Protein AF-A0A952VR77-F1 (afdb_monomer)

Radius of gyration: 36.37 Å; Cα contacts (8 Å, |Δi|>4): 337; chains: 1; bounding box: 82×81×93 Å

Solvent-accessible surface area (backbone atoms only — not comparable to full-atom values): 21763 Å² total; per-residue (Å²): 56,78,88,60,45,68,46,76,43,59,42,44,93,66,34,78,78,81,41,47,66,81,50,34,24,46,59,39,73,56,51,43,72,73,29,45,46,65,38,87,88,78,67,46,78,43,78,52,86,68,89,49,70,70,59,54,52,53,40,51,50,52,49,53,55,53,50,49,56,38,64,75,34,62,66,60,39,56,50,31,36,51,44,17,30,51,48,34,57,59,74,66,26,73,63,56,47,49,52,53,50,53,49,52,51,50,52,52,50,51,50,53,55,68,70,48,61,94,66,76,76,72,49,71,64,60,59,49,57,51,53,76,73,49,83,52,92,85,48,56,66,45,35,76,73,32,49,92,53,81,37,83,76,45,81,51,92,56,6,31,34,29,36,40,55,50,30,36,38,37,36,63,44,86,71,91,76,54,87,74,51,76,42,89,62,24,62,79,80,35,90,87,39,71,74,69,46,80,26,81,38,79,72,70,46,72,56,59,58,77,48,84,84,62,68,78,64,51,57,56,55,49,49,48,52,52,46,51,51,64,72,33,61,89,40,65,70,60,43,54,53,54,52,51,53,52,53,50,50,65,72,68,61,83,71,84,80,78,73,79,86,69,82,66,74,76,42,81,75,46,78,62,62,94,53,21,32,34,31,34,48,84,78,32,28,38,34,36,45,61,91,70,64,83,90,48,71,70,41,57,76,69,61,74,50,98,52,72,43,77,28,76,40,67,70,55,37,52,48,53,55,61,69,66,55,75,94,77,72,84,84,80,84,85,83,80,82,88,79,79,85,86,83,82,86,89,78,89,85,89,81,84,89,79,88,80,135

pLDDT: mean 72.72, std 18.28, range [27.67, 97.75]

Secondary structure (DSSP, 8-state):
-TTSPPPEEE--TTHHHH--BTTTBEEE-SHHHHHEEE-TTT--EEE-----HHHHHHHHHHHHHHHHHHHH-HHHHHHHHHHHHHHHHHHT-HHHHHHHHHHHHHHHHHHHHHH----S---HHHHHHHHHTS--TTSHHHHHHS-SS-EEEEE-SSEEEEEETTEEEEEES-----GGGGSTTHHHH-TTSPPEEEESSTTTTTTTTT-S---SHHHHHHHHHHHHHHHSTT-HHHHHHHHHHHHHHHHH-----------PPPEEEEEEETTEEEEEETTEEEEEEGGG-S--HHHHHTT-SSSEEEESSHHHHHHHHHHHS-S------------------------------

Foldseek 3Di:
DQVLDADEEEPDPCCVVQDDDLQQHHYQYDQCVPQWDQDPPPSDTDGNPDDDVVSVVSSVVSVVVVVVVLVVPPPSVVNSSVRNNVSCVPPVDPVVVVVVVVVVVVVVVVVVVVVDDPDPPPDPVVVVVVVQVDQPPVQQVLLVVWDCDWAWDDDDQFWTWTTHSQKTKIFGHDDDQDPQLPDPCCVVPPVSRTDIDIDNDPVRCVCCNVDVPPPPPVVVVVVVVVVCCVVCVVPVVVVVVVVVVVVVCVVPPPDDPPDPPPQFDKAFPDPDLVQWTWIDGPQKIKTAGPVPDDDDPVCQVVVVGPDMDMDRDPVVSSVVSVVPPPPDDDDDPPPDDDDDDDDDDDDDDDDDDDDDD

Mean predicted aligned error: 22.56 Å

Sequence (357 aa):
MRAGAIPVVSDTVGTSVYVADEEYGIVLHGVQKKVRQKDQATGVLVNSCCQKPELEHFLVEQMTDRVCKLLDDHGAYWEMYRRATAYARKEFSGQSFAENFWSSVSDLYSQSRETSAPVEIASDDLKRSLSDCTILNHGWGRIFESSSKPMLRIKTEFGMVWELGGAMIQTYGNPRIELNNWSVLAQYYKQSTPLVTYANTLEELEGTYLHPLGGRRQGVRRKLVRWISKTLLPFPVLYRYAAHALAVYRRYGRFGFQRPRVEPEVELVRQGVSGYNILRHRDRYYAILQREGEFSPARAEAGGYSSCYISSSVEEVLRNITASIPVSTSFIFNKDVNFGPGHDSPDSIEVSKRGIR

Structure (mmCIF, N/CA/C/O backbone):
data_AF-A0A952VR77-F1
#
_entry.id   AF-A0A952VR77-F1
#
loop_
_atom_site.group_PDB
_atom_site.id
_atom_site.type_symbol
_atom_site.label_atom_id
_atom_site.label_alt_id
_atom_site.label_comp_id
_atom_site.label_asym_id
_atom_site.label_entity_id
_atom_site.label_seq_id
_atom_site.pdbx_PDB_ins_code
_atom_site.Cartn_x
_atom_site.Cartn_y
_atom_site.Cartn_z
_atom_site.occupancy
_atom_site.B_iso_or_equiv
_atom_site.auth_seq_id
_atom_site.auth_comp_id
_atom_site.auth_asym_id
_atom_site.auth_atom_id
_atom_site.pdbx_PDB_model_num
ATOM 1 N N . MET A 1 1 ? -13.512 -3.705 12.987 1.00 77.62 1 MET A N 1
ATOM 2 C CA . MET A 1 1 ? -14.709 -2.839 12.911 1.00 77.62 1 MET A CA 1
ATOM 3 C C . MET A 1 1 ? -15.774 -3.367 11.955 1.00 77.62 1 MET A C 1
ATOM 5 O O . MET A 1 1 ? -16.794 -3.823 12.439 1.00 77.62 1 MET A O 1
ATOM 9 N N . ARG A 1 2 ? -15.575 -3.394 10.623 1.00 80.12 2 ARG A N 1
ATOM 10 C CA . ARG A 1 2 ? -16.631 -3.848 9.680 1.00 80.12 2 ARG A CA 1
ATOM 11 C C . ARG A 1 2 ? -17.084 -5.304 9.880 1.00 80.12 2 ARG A C 1
ATOM 13 O O . ARG A 1 2 ? -18.256 -5.602 9.685 1.00 80.12 2 ARG A O 1
ATOM 20 N N . ALA A 1 3 ? -16.171 -6.179 10.302 1.00 83.75 3 ALA A N 1
ATOM 21 C CA . ALA A 1 3 ? -16.460 -7.567 10.675 1.00 83.75 3 ALA A CA 1
ATOM 22 C C . ALA A 1 3 ? -17.111 -7.718 12.070 1.00 83.75 3 ALA A C 1
ATOM 24 O O . ALA A 1 3 ? -17.273 -8.833 12.547 1.00 83.75 3 ALA A O 1
ATOM 25 N N . GLY A 1 4 ? -17.436 -6.614 12.752 1.00 83.12 4 GLY A N 1
ATOM 26 C CA . GLY A 1 4 ? -18.024 -6.610 14.094 1.00 83.12 4 GLY A CA 1
ATOM 27 C C . GLY A 1 4 ? -17.014 -6.596 15.247 1.00 83.12 4 GLY A C 1
ATOM 28 O O . GLY A 1 4 ? -17.399 -6.419 16.391 1.00 83.12 4 GLY A O 1
ATOM 29 N N . ALA A 1 5 ? -15.712 -6.729 15.000 1.00 91.00 5 ALA A N 1
ATOM 30 C CA . ALA A 1 5 ? -14.729 -6.600 16.080 1.00 91.00 5 ALA A CA 1
ATOM 31 C C . ALA A 1 5 ? -14.547 -5.131 16.514 1.00 91.00 5 ALA A C 1
ATOM 33 O O . ALA A 1 5 ? -14.306 -4.268 15.653 1.00 91.00 5 ALA A O 1
ATOM 34 N N . ILE A 1 6 ? -14.593 -4.878 17.827 1.00 94.69 6 ILE A N 1
ATOM 35 C CA . ILE A 1 6 ? -14.152 -3.623 18.453 1.00 94.69 6 ILE A CA 1
ATOM 36 C C . ILE A 1 6 ? -12.618 -3.597 18.394 1.00 94.69 6 ILE A C 1
ATOM 38 O O . ILE A 1 6 ? -11.981 -4.525 18.893 1.00 94.69 6 ILE A O 1
ATOM 42 N N . PRO A 1 7 ? -12.001 -2.605 17.737 1.00 95.31 7 PRO A N 1
ATOM 43 C CA . PRO A 1 7 ? -10.556 -2.560 17.622 1.00 95.31 7 PRO A CA 1
ATOM 44 C C . PRO A 1 7 ? -9.923 -2.065 18.921 1.00 95.31 7 PRO A C 1
ATOM 46 O O . PRO A 1 7 ? -10.398 -1.112 19.539 1.00 95.31 7 PRO A O 1
ATOM 49 N N . VAL A 1 8 ? -8.801 -2.685 19.266 1.00 96.12 8 VAL A N 1
ATOM 50 C CA . VAL A 1 8 ? -7.861 -2.198 20.273 1.00 96.12 8 VAL A CA 1
ATOM 51 C C . VAL A 1 8 ? -6.574 -1.862 19.533 1.00 96.12 8 VAL A C 1
ATOM 53 O O . VAL A 1 8 ? -5.994 -2.726 18.876 1.00 96.12 8 VAL A O 1
ATOM 56 N N . VAL A 1 9 ? -6.172 -0.596 19.558 1.00 95.56 9 VAL A N 1
ATOM 57 C CA . VAL A 1 9 ? -5.072 -0.068 18.739 1.00 95.56 9 VAL A CA 1
ATOM 58 C C . VAL A 1 9 ? -4.177 0.832 19.569 1.00 95.56 9 VAL A C 1
ATOM 60 O O . VAL A 1 9 ? -4.631 1.436 20.528 1.00 95.56 9 VAL A O 1
ATOM 63 N N . SER A 1 10 ? -2.905 0.961 19.211 1.00 94.00 10 SER A N 1
ATOM 64 C CA . SER A 1 10 ? -2.011 1.925 19.861 1.00 94.00 10 SER A CA 1
ATOM 65 C C . SER A 1 10 ? -2.161 3.331 19.274 1.00 94.00 10 SER A C 1
ATOM 67 O O . SER A 1 10 ? -2.514 3.485 18.101 1.00 94.00 10 SER A O 1
ATOM 69 N N . ASP A 1 11 ? -1.825 4.356 20.058 1.00 93.19 11 ASP A N 1
ATOM 70 C CA . ASP A 1 11 ? -1.830 5.788 19.704 1.00 93.19 11 ASP A CA 1
ATOM 71 C C . ASP A 1 11 ? -0.750 6.192 18.673 1.00 93.19 11 ASP A C 1
ATOM 73 O O . ASP A 1 11 ? -0.051 7.191 18.793 1.00 93.19 11 ASP A O 1
ATOM 77 N N . THR A 1 12 ? -0.579 5.416 17.607 1.00 88.75 12 THR A N 1
ATOM 78 C CA . THR A 1 12 ? 0.338 5.754 16.515 1.00 88.75 12 THR A CA 1
ATOM 79 C C . THR A 1 12 ? -0.188 6.896 15.637 1.00 88.75 12 THR A C 1
ATOM 81 O O . THR A 1 12 ? -1.340 7.320 15.724 1.00 88.75 12 THR A O 1
ATOM 84 N N . VAL A 1 13 ? 0.658 7.418 14.744 1.00 82.00 13 VAL A N 1
ATOM 85 C CA . VAL A 1 13 ? 0.211 8.460 13.810 1.00 82.00 13 VAL A CA 1
ATOM 86 C C . VAL A 1 13 ? -0.819 7.920 12.836 1.00 82.00 13 VAL A C 1
ATOM 88 O O . VAL A 1 13 ? -0.624 6.878 12.219 1.00 82.00 13 VAL A O 1
ATOM 91 N N . GLY A 1 14 ? -1.904 8.678 12.702 1.00 84.69 14 GLY A N 1
ATOM 92 C CA . GLY A 1 14 ? -3.053 8.304 11.896 1.00 84.69 14 GLY A CA 1
ATOM 93 C C . GLY A 1 14 ? -4.095 7.495 12.663 1.00 84.69 14 GLY A C 1
ATOM 94 O O . GLY A 1 14 ? -5.194 7.366 12.146 1.00 84.69 14 GLY A O 1
ATOM 95 N N . THR A 1 15 ? -3.823 7.008 13.886 1.00 89.38 15 THR A N 1
ATOM 96 C CA . THR A 1 15 ? -4.824 6.259 14.673 1.00 89.38 15 THR A CA 1
ATOM 97 C C . THR A 1 15 ? -6.110 7.062 14.870 1.00 89.38 15 THR A C 1
ATOM 99 O O . THR A 1 15 ? -7.196 6.532 14.656 1.00 89.38 15 THR A O 1
ATOM 102 N N . SER A 1 16 ? -5.994 8.363 15.146 1.00 88.81 16 SER A N 1
ATOM 103 C CA . SER A 1 16 ? -7.138 9.273 15.292 1.00 88.81 16 SER A CA 1
ATOM 104 C C . SER A 1 16 ? -7.997 9.429 14.031 1.00 88.81 16 SER A C 1
ATOM 106 O O . SER A 1 16 ? -9.110 9.934 14.119 1.00 88.81 16 SER A O 1
ATOM 108 N N . VAL A 1 17 ? -7.499 9.015 12.861 1.00 87.31 17 VAL A N 1
ATOM 109 C CA . VAL A 1 17 ? -8.242 9.071 11.593 1.00 87.31 17 VAL A CA 1
ATOM 110 C C . VAL A 1 17 ? -9.240 7.918 11.484 1.00 87.31 17 VAL A C 1
ATOM 112 O O . VAL A 1 17 ? -10.216 8.038 10.753 1.00 87.31 17 VAL A O 1
ATOM 115 N N . TYR A 1 18 ? -9.008 6.799 12.181 1.00 88.50 18 TYR A N 1
ATOM 116 C CA . TYR A 1 18 ? -9.827 5.593 12.022 1.00 88.50 18 TYR A CA 1
ATOM 117 C C . TYR A 1 18 ? -10.341 4.961 13.318 1.00 88.50 18 TYR A C 1
ATOM 119 O O . TYR A 1 18 ? -11.235 4.117 13.249 1.00 88.50 18 TYR A O 1
ATOM 127 N N . VAL A 1 19 ? -9.847 5.369 14.490 1.00 94.31 19 VAL A N 1
ATOM 128 C CA . VAL A 1 19 ? -10.427 5.011 15.792 1.00 94.31 19 VAL A CA 1
ATOM 129 C C . VAL A 1 19 ? -10.433 6.235 16.704 1.00 94.31 19 VAL A C 1
ATOM 131 O O . VAL A 1 19 ? -9.388 6.837 16.947 1.00 94.31 19 VAL A O 1
ATOM 134 N N . ALA A 1 20 ? -11.605 6.557 17.252 1.00 94.81 20 ALA A N 1
ATOM 135 C CA . ALA A 1 20 ? -11.741 7.459 18.391 1.00 94.81 20 ALA A CA 1
ATOM 136 C C . ALA A 1 20 ? -11.886 6.634 19.676 1.00 94.81 20 ALA A C 1
ATOM 138 O O . ALA A 1 20 ? -12.657 5.666 19.719 1.00 94.81 20 ALA A O 1
ATOM 139 N N . ASP A 1 21 ? -11.099 7.001 20.687 1.00 95.94 21 ASP A N 1
ATOM 140 C CA . ASP A 1 21 ? -11.016 6.288 21.961 1.00 95.94 21 ASP A CA 1
ATOM 141 C C . ASP A 1 21 ? -12.357 6.333 22.705 1.00 95.94 21 ASP A C 1
ATOM 143 O O . ASP A 1 21 ? -13.000 7.376 22.760 1.00 95.94 21 ASP A O 1
ATOM 147 N N . GLU A 1 22 ? -12.799 5.189 23.231 1.00 93.69 22 GLU A N 1
ATOM 148 C CA . GLU A 1 22 ? -14.084 4.969 23.933 1.00 93.69 22 GLU A CA 1
ATOM 149 C C . GLU A 1 22 ? -15.358 5.204 23.105 1.00 93.69 22 GLU A C 1
ATOM 151 O O . GLU A 1 22 ? -16.475 4.906 23.545 1.00 93.69 22 GLU A O 1
ATOM 156 N N . GLU A 1 23 ? -15.214 5.676 21.872 1.00 94.31 23 GLU A N 1
ATOM 157 C CA . GLU A 1 23 ? -16.332 5.924 20.973 1.00 94.31 23 GLU A CA 1
ATOM 158 C C . GLU A 1 23 ? -16.539 4.754 20.010 1.00 94.31 23 GLU A C 1
ATOM 160 O O . GLU A 1 23 ? -17.605 4.132 19.973 1.00 94.31 23 GLU A O 1
ATOM 165 N N . TYR A 1 24 ? -15.484 4.418 19.266 1.00 93.50 24 TYR A N 1
ATOM 166 C CA . TYR A 1 24 ? -15.505 3.382 18.231 1.00 93.50 24 TYR A CA 1
ATOM 167 C C . TYR A 1 24 ? -14.455 2.287 18.467 1.00 93.50 24 TYR A C 1
ATOM 169 O O . TYR A 1 24 ? -14.360 1.345 17.680 1.00 93.50 24 TYR A O 1
ATOM 177 N N . GLY A 1 25 ? -13.664 2.389 19.534 1.00 96.06 25 GLY A N 1
ATOM 178 C CA . GLY A 1 25 ? -12.653 1.407 19.906 1.00 96.06 25 GLY A CA 1
ATOM 179 C C . GLY A 1 25 ? -11.866 1.828 21.140 1.00 96.06 25 GLY A C 1
ATOM 180 O O . GLY A 1 25 ? -12.209 2.801 21.805 1.00 96.06 25 GLY A O 1
ATOM 181 N N . ILE A 1 26 ? -10.802 1.087 21.430 1.00 97.12 26 ILE A N 1
ATOM 182 C CA . ILE A 1 26 ? -9.893 1.354 22.547 1.00 97.12 26 ILE A CA 1
ATOM 183 C C . ILE A 1 26 ? -8.546 1.787 21.971 1.00 97.12 26 ILE A C 1
ATOM 185 O O . ILE A 1 26 ? -7.943 1.056 21.179 1.00 97.12 26 ILE A O 1
ATOM 189 N N . VAL A 1 27 ? -8.063 2.959 22.379 1.00 97.19 27 VAL A N 1
ATOM 190 C CA . VAL A 1 27 ? -6.739 3.472 22.014 1.00 97.19 27 VAL A CA 1
ATOM 191 C C . VAL A 1 27 ? -5.787 3.334 23.202 1.00 97.19 27 VAL A C 1
ATOM 193 O O . VAL A 1 27 ? -5.999 3.914 24.260 1.00 97.19 27 VAL A O 1
ATOM 196 N N . LEU A 1 28 ? -4.724 2.552 23.036 1.00 96.12 28 LEU A N 1
ATOM 197 C CA . LEU A 1 28 ? -3.668 2.373 24.028 1.00 96.12 28 LEU A CA 1
ATOM 198 C C . LEU A 1 28 ? -2.668 3.523 23.911 1.00 96.12 28 LEU A C 1
ATOM 200 O O . LEU A 1 28 ? -2.008 3.677 22.879 1.00 96.12 28 LEU A O 1
ATOM 204 N N . HIS A 1 29 ? -2.553 4.316 24.972 1.00 94.00 29 HIS A N 1
ATOM 205 C CA . HIS A 1 29 ? -1.758 5.542 24.974 1.00 94.00 29 HIS A CA 1
ATOM 206 C C . HIS A 1 29 ? -0.298 5.274 25.342 1.00 94.00 29 HIS A C 1
ATOM 208 O O . HIS A 1 29 ? 0.012 4.388 26.140 1.00 94.00 29 HIS A O 1
ATOM 214 N N . GLY A 1 30 ? 0.612 6.089 24.808 1.00 89.44 30 GLY A N 1
ATOM 215 C CA . GLY A 1 30 ? 2.023 6.138 25.194 1.00 89.44 30 GLY A CA 1
ATOM 216 C C . GLY A 1 30 ? 3.015 5.698 24.118 1.00 89.44 30 GLY A C 1
ATOM 217 O O . GLY A 1 30 ? 4.198 6.036 24.234 1.00 89.44 30 GLY A O 1
ATOM 218 N N . VAL A 1 31 ? 2.576 5.022 23.051 1.00 88.12 31 VAL A N 1
ATOM 219 C CA . VAL A 1 31 ? 3.448 4.623 21.933 1.00 88.12 31 VAL A CA 1
ATOM 220 C C . VAL A 1 31 ? 3.931 5.857 21.188 1.00 88.12 31 VAL A C 1
ATOM 222 O O . VAL A 1 31 ? 5.137 5.987 20.971 1.00 88.12 31 VAL A O 1
ATOM 225 N N . GLN A 1 32 ? 3.047 6.809 20.874 1.00 85.44 32 GLN A N 1
ATOM 226 C CA . GLN A 1 32 ? 3.450 8.043 20.190 1.00 85.44 32 GLN A CA 1
ATOM 227 C C . GLN A 1 32 ? 4.556 8.769 20.950 1.00 85.44 32 GLN A C 1
ATOM 229 O O . GLN A 1 32 ? 5.591 9.109 20.382 1.00 85.44 32 GLN A O 1
ATOM 234 N N . LYS A 1 33 ? 4.341 8.968 22.254 1.00 84.62 33 LYS A N 1
ATOM 235 C CA . LYS A 1 33 ? 5.226 9.744 23.124 1.00 84.62 33 LYS A CA 1
ATOM 236 C C . LYS A 1 33 ? 6.568 9.050 23.360 1.00 84.62 33 LYS A C 1
ATOM 238 O O . LYS A 1 33 ? 7.587 9.726 23.463 1.00 84.62 33 LYS A O 1
ATOM 243 N N . LYS A 1 34 ? 6.584 7.717 23.496 1.00 81.44 34 LYS A N 1
ATOM 244 C CA . LYS A 1 34 ? 7.800 6.969 23.864 1.00 81.44 34 LYS A CA 1
ATOM 245 C C . LYS A 1 34 ? 8.608 6.451 22.670 1.00 81.44 34 LYS A C 1
ATOM 247 O O . LYS A 1 34 ? 9.819 6.265 22.835 1.00 81.44 34 LYS A O 1
ATOM 252 N N . VAL A 1 35 ? 7.975 6.194 21.522 1.00 79.75 35 VAL A N 1
ATOM 253 C CA . VAL A 1 35 ? 8.635 5.660 20.312 1.00 79.75 35 VAL A CA 1
ATOM 254 C C . VAL A 1 35 ? 9.078 6.776 19.376 1.00 79.75 35 VAL A C 1
ATOM 256 O O . VAL A 1 35 ? 10.111 6.637 18.725 1.00 79.75 35 VAL A O 1
ATOM 259 N N . ARG A 1 36 ? 8.349 7.897 19.317 1.00 73.50 36 ARG A N 1
ATOM 260 C CA . ARG A 1 36 ? 8.756 9.027 18.480 1.00 73.50 36 ARG A CA 1
ATOM 261 C C . ARG A 1 36 ? 9.573 10.017 19.275 1.00 73.50 36 ARG A C 1
ATOM 263 O O . ARG A 1 36 ? 9.065 10.694 20.163 1.00 73.50 36 ARG A O 1
ATOM 270 N N . GLN A 1 37 ? 10.835 10.135 18.896 1.00 74.88 37 GLN A N 1
ATOM 271 C CA . GLN A 1 37 ? 11.679 11.231 19.332 1.00 74.88 37 GLN A CA 1
ATOM 272 C C . GLN A 1 37 ? 11.834 12.194 18.166 1.00 74.88 37 GLN A C 1
ATOM 274 O O . GLN A 1 37 ? 12.093 11.796 17.029 1.00 74.88 37 GLN A O 1
ATOM 279 N N . LYS A 1 38 ? 11.615 13.477 18.442 1.00 79.00 38 LYS A N 1
ATOM 280 C CA . LYS A 1 38 ? 11.955 14.524 17.491 1.00 79.00 38 LYS A CA 1
ATOM 281 C C . LYS A 1 38 ? 13.467 14.677 17.544 1.00 79.00 38 LYS A C 1
ATOM 283 O O . LYS A 1 38 ? 14.001 15.007 18.603 1.00 79.00 38 LYS A O 1
ATOM 288 N N . ASP A 1 39 ? 14.136 14.394 16.436 1.00 76.00 39 ASP A N 1
ATOM 289 C CA . ASP A 1 39 ? 15.562 14.664 16.328 1.00 76.00 39 ASP A CA 1
ATOM 290 C C . ASP A 1 39 ? 15.783 16.170 16.519 1.00 76.00 39 ASP A C 1
ATOM 292 O O . ASP A 1 39 ? 15.153 16.993 15.850 1.00 76.00 39 ASP A O 1
ATOM 296 N N . GLN A 1 40 ? 16.634 16.531 17.479 1.00 78.94 40 GLN A N 1
ATOM 297 C CA . GLN A 1 40 ? 16.872 17.924 17.846 1.00 78.94 40 GLN A CA 1
ATOM 298 C C . GLN A 1 40 ? 17.593 18.694 16.736 1.00 78.94 40 GLN A C 1
ATOM 300 O O . GLN A 1 40 ? 17.411 19.904 16.635 1.00 78.94 40 GLN A O 1
ATOM 305 N N . ALA A 1 41 ? 18.371 18.006 15.893 1.00 77.12 41 ALA A N 1
ATOM 306 C CA . ALA A 1 41 ? 19.122 18.641 14.815 1.00 77.12 41 ALA A CA 1
ATOM 307 C C . ALA A 1 41 ? 18.260 18.896 13.570 1.00 77.12 41 ALA A C 1
ATOM 309 O O . ALA A 1 41 ? 18.303 19.982 12.996 1.00 77.12 41 ALA A O 1
ATOM 310 N N . THR A 1 42 ? 17.468 17.908 13.145 1.00 79.25 42 THR A N 1
ATOM 311 C CA . THR A 1 42 ? 16.698 17.985 11.888 1.00 79.25 42 THR A CA 1
ATOM 312 C C . THR A 1 42 ? 15.226 18.342 12.086 1.00 79.25 42 THR A C 1
ATOM 314 O O . THR A 1 42 ? 14.533 18.688 11.131 1.00 79.25 42 THR A O 1
ATOM 317 N N . GLY A 1 43 ? 14.710 18.230 13.313 1.00 78.94 43 GLY A N 1
ATOM 318 C CA . GLY A 1 43 ? 13.285 18.364 13.607 1.00 78.94 43 GLY A CA 1
ATOM 319 C C . GLY A 1 43 ? 12.425 17.215 13.065 1.00 78.94 43 GLY A C 1
ATOM 320 O O . GLY A 1 43 ? 11.203 17.253 13.234 1.00 78.94 43 GLY A O 1
ATOM 321 N N . VAL A 1 44 ? 13.037 16.203 12.440 1.00 78.31 44 VAL A N 1
ATOM 322 C CA . VAL A 1 44 ? 12.356 15.039 11.870 1.00 78.31 44 VAL A CA 1
ATOM 323 C C . VAL A 1 44 ? 11.949 14.084 12.991 1.00 78.31 44 VAL A C 1
ATOM 325 O O . VAL A 1 44 ? 12.680 13.866 13.957 1.00 78.31 44 VAL A O 1
ATOM 328 N N . LEU A 1 45 ? 10.751 13.511 12.878 1.00 74.38 45 LEU A N 1
ATOM 329 C CA . LEU A 1 45 ? 10.283 12.472 13.792 1.00 74.38 45 LEU A CA 1
ATOM 330 C C . LEU A 1 45 ? 10.974 11.154 13.444 1.00 74.38 45 LEU A C 1
ATOM 332 O O . LEU A 1 45 ? 10.702 10.567 12.398 1.00 74.38 45 LEU A O 1
ATOM 336 N N . VAL A 1 46 ? 11.836 10.679 14.337 1.00 75.12 46 VAL A N 1
ATOM 337 C CA . VAL A 1 46 ? 12.511 9.390 14.200 1.00 75.12 46 VAL A CA 1
ATOM 338 C C . VAL A 1 46 ? 11.783 8.368 15.070 1.00 75.12 46 VAL A C 1
ATOM 340 O O . VAL A 1 46 ? 11.523 8.605 16.252 1.00 75.12 46 VAL A O 1
ATOM 343 N N . ASN A 1 47 ? 11.429 7.227 14.476 1.00 74.94 47 ASN A N 1
ATOM 344 C CA . ASN A 1 47 ? 10.908 6.084 15.221 1.00 74.94 47 ASN A CA 1
ATOM 345 C C . ASN A 1 47 ? 12.081 5.345 15.873 1.00 74.94 47 ASN A C 1
ATOM 347 O O . ASN A 1 47 ? 12.873 4.695 15.191 1.00 74.94 47 ASN A O 1
ATOM 351 N N . SER A 1 48 ? 12.173 5.403 17.196 1.00 69.56 48 SER A N 1
ATOM 352 C CA . SER A 1 48 ? 13.077 4.556 17.966 1.00 69.56 48 SER A CA 1
ATOM 353 C C . SER A 1 48 ? 12.389 3.221 18.238 1.00 69.56 48 SER A C 1
ATOM 355 O O . SER A 1 48 ? 11.669 3.080 19.223 1.00 69.56 48 SER A O 1
ATOM 357 N N . CYS A 1 49 ? 12.616 2.226 17.379 1.00 63.25 49 CYS A N 1
ATOM 358 C CA . CYS A 1 49 ? 12.052 0.876 17.523 1.00 63.25 49 CYS A CA 1
ATOM 359 C C . CYS A 1 49 ? 12.709 0.030 18.635 1.00 63.25 49 CYS A C 1
ATOM 361 O O . CYS A 1 49 ? 12.612 -1.194 18.614 1.00 63.25 49 CYS A O 1
ATOM 363 N N . CYS A 1 50 ? 13.403 0.646 19.595 1.00 69.94 50 CYS A N 1
ATOM 364 C CA . CYS A 1 50 ? 13.985 -0.088 20.713 1.00 69.94 50 CYS A CA 1
ATOM 365 C C . CYS A 1 50 ? 12.863 -0.592 21.628 1.00 69.94 50 CYS A C 1
ATOM 367 O O . CYS A 1 50 ? 12.026 0.203 22.064 1.00 69.94 50 CYS A O 1
ATOM 369 N N . GLN A 1 51 ? 12.871 -1.890 21.943 1.00 72.25 51 GLN A N 1
ATOM 370 C CA . GLN A 1 51 ? 11.977 -2.463 22.947 1.00 72.25 51 GLN A CA 1
ATOM 371 C C . GLN A 1 51 ? 12.192 -1.751 24.284 1.00 72.25 51 GLN A C 1
ATOM 373 O O . GLN A 1 51 ? 13.319 -1.615 24.765 1.00 72.25 51 GLN A O 1
ATOM 378 N N . LYS A 1 52 ? 11.098 -1.258 24.864 1.00 84.88 52 LYS A N 1
ATOM 379 C CA . LYS A 1 52 ? 11.081 -0.611 26.177 1.00 84.88 52 LYS A CA 1
ATOM 380 C C . LYS A 1 52 ? 10.133 -1.421 27.059 1.00 84.88 52 LYS A C 1
ATOM 382 O O . LYS A 1 52 ? 8.926 -1.202 26.957 1.00 84.88 52 LYS A O 1
ATOM 387 N N . PRO A 1 53 ? 10.647 -2.316 27.922 1.00 87.44 53 PRO A N 1
ATOM 388 C CA . PRO A 1 53 ? 9.817 -3.214 28.732 1.00 87.44 53 PRO A CA 1
ATOM 389 C C . PRO A 1 53 ? 8.755 -2.476 29.559 1.00 87.44 53 PRO A C 1
ATOM 391 O O . PRO A 1 53 ? 7.619 -2.918 29.668 1.00 87.44 53 PRO A O 1
ATOM 394 N N . GLU A 1 54 ? 9.089 -1.288 30.068 1.00 88.56 54 GLU A N 1
ATOM 395 C CA . GLU A 1 54 ? 8.151 -0.427 30.800 1.00 88.56 54 GLU A CA 1
ATOM 396 C C . GLU A 1 54 ? 6.967 0.055 29.949 1.00 88.56 54 GLU A C 1
ATOM 398 O O . GLU A 1 54 ? 5.868 0.244 30.461 1.00 88.56 54 GLU A O 1
ATOM 403 N N . LEU A 1 55 ? 7.190 0.325 28.656 1.00 89.12 55 LEU A N 1
ATOM 404 C CA . LEU A 1 55 ? 6.112 0.703 27.743 1.00 89.12 55 LEU A CA 1
ATOM 405 C C . LEU A 1 55 ? 5.216 -0.503 27.472 1.00 89.12 55 LEU A C 1
ATOM 407 O O . LEU A 1 55 ? 4.002 -0.362 27.498 1.00 89.12 55 LEU A O 1
ATOM 411 N N . GLU A 1 56 ? 5.805 -1.672 27.237 1.00 89.94 56 GLU A N 1
ATOM 412 C CA . GLU A 1 56 ? 5.053 -2.900 26.976 1.00 89.94 56 GLU A CA 1
ATOM 413 C C . GLU A 1 56 ? 4.169 -3.275 28.168 1.00 89.94 56 GLU A C 1
ATOM 415 O O . GLU A 1 56 ? 2.973 -3.485 27.984 1.00 89.94 56 GLU A O 1
ATOM 420 N N . HIS A 1 57 ? 4.712 -3.248 29.390 1.00 93.44 57 HIS A N 1
ATOM 421 C CA . HIS A 1 57 ? 3.932 -3.494 30.605 1.00 93.44 57 HIS A CA 1
ATOM 422 C C . HIS A 1 57 ? 2.764 -2.508 30.739 1.00 93.44 57 HIS A C 1
ATOM 424 O O . HIS A 1 57 ? 1.630 -2.915 30.972 1.00 93.44 57 HIS A O 1
ATOM 430 N N . PHE A 1 58 ? 3.021 -1.215 30.522 1.00 94.81 58 PHE A N 1
ATOM 431 C CA . PHE A 1 58 ? 1.996 -0.173 30.589 1.00 94.81 58 PHE A CA 1
ATOM 432 C C . PHE A 1 58 ? 0.891 -0.338 29.529 1.00 94.81 58 PHE A C 1
ATOM 434 O O . PHE A 1 58 ? -0.275 -0.052 29.794 1.00 94.81 58 PHE A O 1
ATOM 441 N N . LEU A 1 59 ? 1.231 -0.795 28.320 1.00 94.62 59 LEU A N 1
ATOM 442 C CA . LEU A 1 59 ? 0.246 -1.055 27.265 1.00 94.62 59 LEU A CA 1
ATOM 443 C C . LEU A 1 59 ? -0.585 -2.308 27.556 1.00 94.62 59 LEU A C 1
ATOM 445 O O . LEU A 1 59 ? -1.789 -2.303 27.308 1.00 94.62 59 LEU A O 1
ATOM 449 N N . VAL A 1 60 ? 0.040 -3.364 28.085 1.00 95.56 60 VAL A N 1
ATOM 450 C CA . VAL A 1 60 ? -0.653 -4.598 28.486 1.00 95.56 60 VAL A CA 1
ATOM 451 C C . VAL A 1 60 ? -1.614 -4.327 29.638 1.00 95.56 60 VAL A C 1
ATOM 453 O O . VAL A 1 60 ? -2.749 -4.795 29.596 1.00 95.56 60 VAL A O 1
ATOM 456 N N . GLU A 1 61 ? -1.196 -3.539 30.628 1.00 96.88 61 GLU A N 1
ATOM 457 C CA . GLU A 1 61 ? -2.041 -3.127 31.750 1.00 96.88 61 GLU A CA 1
ATOM 458 C C . GLU A 1 61 ? -3.261 -2.335 31.262 1.00 96.88 61 GLU A C 1
ATOM 460 O O . GLU A 1 61 ? -4.389 -2.729 31.546 1.00 96.88 61 GLU A O 1
ATOM 465 N N . GLN A 1 62 ? -3.053 -1.306 30.427 1.00 97.31 62 GLN A N 1
ATOM 466 C CA . GLN A 1 62 ? -4.151 -0.556 29.804 1.00 97.31 62 GLN A CA 1
ATOM 467 C C . GLN A 1 62 ? -5.096 -1.454 29.005 1.00 97.31 62 GLN A C 1
ATOM 469 O O . GLN A 1 62 ? -6.311 -1.317 29.099 1.00 97.31 62 GL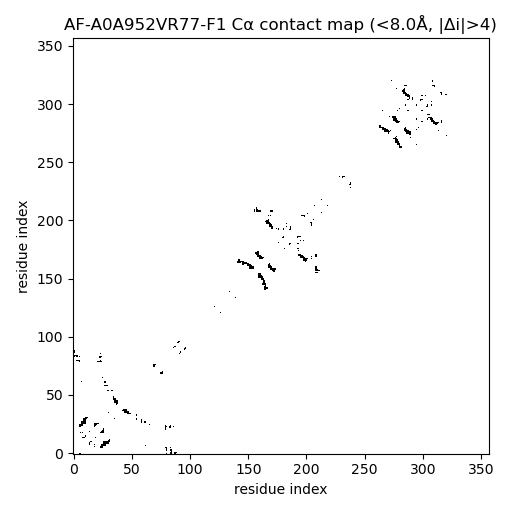N A O 1
ATOM 474 N N . MET A 1 63 ? -4.553 -2.351 28.182 1.00 96.94 63 MET A N 1
ATOM 475 C CA . MET A 1 63 ? -5.369 -3.248 27.372 1.00 96.94 63 MET A CA 1
ATOM 476 C C . MET A 1 63 ? -6.214 -4.158 28.260 1.00 96.94 63 MET A C 1
ATOM 478 O O . MET A 1 63 ? -7.411 -4.287 28.029 1.00 96.94 63 MET A O 1
ATOM 482 N N . THR A 1 64 ? -5.597 -4.771 29.268 1.00 97.12 64 THR A N 1
ATOM 483 C CA . THR A 1 64 ? -6.265 -5.732 30.147 1.00 97.12 64 THR A CA 1
ATOM 484 C C . THR A 1 64 ? -7.352 -5.043 30.963 1.00 97.12 64 THR A C 1
ATOM 486 O O . THR A 1 64 ? -8.495 -5.481 30.918 1.00 97.12 64 THR A O 1
ATOM 489 N N . ASP A 1 65 ? -7.034 -3.930 31.626 1.00 97.75 65 ASP A N 1
ATOM 490 C CA . ASP A 1 65 ? -7.994 -3.167 32.432 1.00 97.75 65 ASP A CA 1
ATOM 491 C C . ASP A 1 65 ? -9.196 -2.705 31.596 1.00 97.75 65 ASP A C 1
ATOM 493 O O . ASP A 1 65 ? -10.350 -2.976 31.932 1.00 97.75 65 ASP A O 1
ATOM 497 N N . ARG A 1 66 ? -8.940 -2.084 30.439 1.00 97.31 66 ARG A N 1
ATOM 498 C CA . ARG A 1 66 ? -10.003 -1.496 29.613 1.00 97.31 66 ARG A CA 1
ATOM 499 C C . ARG A 1 66 ? -10.852 -2.544 28.906 1.00 97.31 66 ARG A C 1
ATOM 501 O O . ARG A 1 66 ? -12.057 -2.347 28.772 1.00 97.31 66 ARG A O 1
ATOM 508 N N . VAL A 1 67 ? -10.254 -3.650 28.461 1.00 96.25 67 VAL A N 1
ATOM 509 C CA . VAL A 1 67 ? -11.012 -4.761 27.870 1.00 96.25 67 VAL A CA 1
ATOM 510 C C . VAL A 1 67 ? -11.852 -5.451 28.937 1.00 96.25 67 VAL A C 1
ATOM 512 O O . VAL A 1 67 ? -13.033 -5.670 28.689 1.00 96.25 67 VAL A O 1
ATOM 515 N N . CYS A 1 68 ? -11.300 -5.737 30.120 1.00 96.81 68 CYS A N 1
ATOM 516 C CA . CYS A 1 68 ? -12.071 -6.319 31.221 1.00 96.81 68 CYS A CA 1
ATOM 517 C C . CYS A 1 68 ? -13.244 -5.413 31.610 1.00 96.81 68 CYS A C 1
ATOM 519 O O . CYS A 1 68 ? -14.385 -5.860 31.575 1.00 96.81 68 CYS A O 1
ATOM 521 N N . LYS A 1 69 ? -12.997 -4.115 31.825 1.00 96.38 69 LYS A N 1
ATOM 522 C CA . LYS A 1 69 ? -14.047 -3.132 32.130 1.00 96.38 69 LYS A CA 1
ATOM 523 C C . LYS A 1 69 ? -15.144 -3.080 31.061 1.00 96.38 69 LYS A C 1
ATOM 525 O O . LYS A 1 69 ? -16.319 -2.950 31.391 1.00 96.38 69 LYS A O 1
ATOM 530 N N . LEU A 1 70 ? -14.773 -3.173 29.782 1.00 95.94 70 LEU A N 1
ATOM 531 C CA . LEU A 1 70 ? -15.735 -3.196 28.680 1.00 95.94 70 LEU A CA 1
ATOM 532 C C . LEU A 1 70 ? -16.543 -4.500 28.641 1.00 95.94 70 LEU A C 1
ATOM 534 O O . LEU A 1 70 ? -17.708 -4.475 28.266 1.00 95.94 70 LEU A O 1
ATOM 538 N N . LEU A 1 71 ? -15.931 -5.634 28.984 1.00 94.56 71 LEU A N 1
ATOM 539 C CA . LEU A 1 71 ? -16.608 -6.931 29.025 1.00 94.56 71 LEU A CA 1
ATOM 540 C C . LEU A 1 71 ? -17.535 -7.065 30.240 1.00 94.56 71 LEU A C 1
ATOM 542 O O . LEU A 1 71 ? -18.577 -7.706 30.121 1.00 94.56 71 LEU A O 1
ATOM 546 N N . ASP A 1 72 ? -17.187 -6.434 31.362 1.00 97.19 72 ASP A N 1
ATOM 547 C CA . ASP A 1 72 ? -18.013 -6.395 32.572 1.00 97.19 72 ASP A CA 1
ATOM 548 C C . ASP A 1 72 ? -19.298 -5.572 32.360 1.00 97.19 72 ASP A C 1
ATOM 550 O O . ASP A 1 72 ? -20.354 -5.902 32.904 1.00 97.19 72 ASP A O 1
ATOM 554 N N . ASP A 1 73 ? -19.241 -4.530 31.521 1.00 96.31 73 ASP A N 1
ATOM 555 C CA . ASP A 1 73 ? -20.406 -3.749 31.102 1.00 96.31 73 ASP A CA 1
ATOM 556 C C . ASP A 1 73 ? -20.913 -4.184 29.717 1.00 96.31 73 ASP A C 1
ATOM 558 O O . ASP A 1 73 ? -20.584 -3.620 28.666 1.00 96.31 73 ASP A O 1
ATOM 562 N N . HIS A 1 74 ? -21.807 -5.174 29.721 1.00 94.62 74 HIS A N 1
ATOM 563 C CA . HIS A 1 74 ? -22.473 -5.654 28.510 1.00 94.62 74 HIS A CA 1
ATOM 564 C C . HIS A 1 74 ? -23.171 -4.545 27.700 1.00 94.62 74 HIS A C 1
ATOM 566 O O . HIS A 1 74 ? -23.241 -4.646 26.470 1.00 94.62 74 HIS A O 1
ATOM 572 N N . GLY A 1 75 ? -23.707 -3.509 28.353 1.00 96.50 75 GLY A N 1
ATOM 573 C CA . GLY A 1 75 ? -24.375 -2.397 27.680 1.00 96.50 75 GLY A CA 1
ATOM 574 C C . GLY A 1 75 ? -23.379 -1.562 26.882 1.00 96.50 75 GLY A C 1
ATOM 575 O O . GLY A 1 75 ? -23.549 -1.387 25.670 1.00 96.50 75 GLY A O 1
ATOM 576 N N . ALA A 1 76 ? -22.301 -1.139 27.545 1.00 94.88 76 ALA A N 1
ATOM 577 C CA . ALA A 1 76 ? -21.220 -0.375 26.932 1.00 94.88 76 ALA A CA 1
ATOM 578 C C . ALA A 1 76 ? -20.556 -1.136 25.775 1.00 94.88 76 ALA A C 1
ATOM 580 O O . ALA A 1 76 ? -20.306 -0.549 24.716 1.00 94.88 76 ALA A O 1
ATOM 581 N N . TYR A 1 77 ? -20.339 -2.450 25.924 1.00 95.69 77 TYR A N 1
ATOM 582 C CA . TYR A 1 77 ? -19.819 -3.295 24.846 1.00 95.69 77 TYR A CA 1
ATOM 583 C C . TYR A 1 77 ? -20.692 -3.215 23.590 1.00 95.69 77 TYR A C 1
ATOM 585 O O . TYR A 1 77 ? -20.207 -2.905 22.498 1.00 95.69 77 TYR A O 1
ATOM 593 N N . TRP A 1 78 ? -21.997 -3.472 23.725 1.00 95.81 78 TRP A N 1
ATOM 594 C CA . TRP A 1 78 ? -22.906 -3.509 22.578 1.00 95.81 78 TRP A CA 1
ATOM 595 C C . TRP A 1 78 ? -23.144 -2.135 21.958 1.00 95.81 78 TRP A C 1
ATOM 597 O O . TRP A 1 78 ? -23.427 -2.040 20.758 1.00 95.81 78 TRP A O 1
ATOM 607 N N . GLU A 1 79 ? -23.055 -1.073 22.749 1.00 96.19 79 GLU A N 1
ATOM 608 C CA . GLU A 1 79 ? -23.119 0.294 22.251 1.00 96.19 79 GLU A CA 1
ATOM 609 C C . GLU A 1 79 ? -21.868 0.649 21.441 1.00 96.19 79 GLU A C 1
ATOM 611 O O . GLU A 1 79 ? -21.984 1.099 20.298 1.00 96.19 79 GLU A O 1
ATOM 616 N N . MET A 1 80 ? -20.673 0.374 21.971 1.00 95.94 80 MET A N 1
ATOM 617 C CA . MET A 1 80 ? -19.413 0.576 21.252 1.00 95.94 80 MET A CA 1
ATOM 618 C C . MET A 1 80 ? -19.354 -0.274 19.977 1.00 95.94 80 MET A C 1
ATOM 620 O O . MET A 1 80 ? -18.995 0.235 18.917 1.00 95.94 80 MET A O 1
ATOM 624 N N . TYR A 1 81 ? -19.792 -1.535 20.032 1.00 95.38 81 TYR A N 1
ATOM 625 C CA . TYR A 1 81 ? -19.919 -2.409 18.863 1.00 95.38 81 TYR A CA 1
ATOM 626 C C . TYR A 1 81 ? -20.782 -1.778 17.760 1.00 95.38 81 TYR A C 1
ATOM 628 O O . TYR A 1 81 ? -20.388 -1.741 16.587 1.00 95.38 81 TYR A O 1
ATOM 636 N N . ARG A 1 82 ? -21.970 -1.272 18.125 1.00 95.12 82 ARG A N 1
ATOM 637 C CA . ARG A 1 82 ? -22.910 -0.655 17.178 1.00 95.12 82 ARG A CA 1
ATOM 638 C C . ARG A 1 82 ? -22.320 0.609 16.566 1.00 95.12 82 ARG A C 1
ATOM 640 O O . ARG A 1 82 ? -22.332 0.739 15.341 1.00 95.12 82 ARG A O 1
ATOM 647 N N . ARG A 1 83 ? -21.754 1.487 17.399 1.00 95.31 83 ARG A N 1
ATOM 648 C CA . ARG A 1 83 ? -21.079 2.717 16.965 1.00 95.31 83 ARG A CA 1
ATOM 649 C C . ARG A 1 83 ? -19.920 2.406 16.015 1.00 95.31 83 ARG A C 1
ATOM 651 O O . ARG A 1 83 ? -19.895 2.927 14.904 1.00 95.31 83 ARG A O 1
ATOM 658 N N . ALA A 1 84 ? -19.024 1.491 16.384 1.00 94.31 84 ALA A N 1
ATOM 659 C CA . ALA A 1 84 ? -17.868 1.101 15.575 1.00 94.31 84 ALA A CA 1
ATOM 660 C C . ALA A 1 84 ? -18.262 0.499 14.217 1.00 94.31 84 ALA A C 1
ATOM 662 O O . ALA A 1 84 ? -17.649 0.790 13.187 1.00 94.31 84 ALA A O 1
ATOM 663 N N . THR A 1 85 ? -19.302 -0.337 14.197 1.00 93.06 85 THR A N 1
ATOM 664 C CA . THR A 1 85 ? -19.797 -0.959 12.962 1.00 93.06 85 THR A CA 1
ATOM 665 C C . THR A 1 85 ? -20.461 0.069 12.048 1.00 93.06 85 THR A C 1
ATOM 667 O O . THR A 1 85 ? -20.224 0.053 10.839 1.00 93.06 85 THR A O 1
ATOM 670 N N . ALA A 1 86 ? -21.272 0.973 12.607 1.00 91.81 86 ALA A N 1
ATOM 671 C CA . ALA A 1 86 ? -21.904 2.056 11.859 1.00 91.81 86 ALA A CA 1
ATOM 672 C C . ALA A 1 86 ? -20.859 3.016 11.272 1.00 91.81 86 ALA A C 1
ATOM 674 O O . ALA A 1 86 ? -20.887 3.287 10.071 1.00 91.81 86 ALA A O 1
ATOM 675 N N . TYR A 1 87 ? -19.891 3.440 12.089 1.00 91.81 87 TYR A N 1
ATOM 676 C CA . TYR A 1 87 ? -18.775 4.289 11.676 1.00 91.81 87 TYR A CA 1
ATOM 677 C C . TYR A 1 87 ? -17.983 3.658 10.527 1.00 91.81 87 TYR A C 1
ATOM 679 O O . TYR A 1 87 ? -17.820 4.270 9.474 1.00 91.81 87 TYR A O 1
ATOM 687 N N . ALA A 1 88 ? -17.593 2.385 10.654 1.00 90.38 88 ALA A N 1
ATOM 688 C CA . ALA A 1 88 ? -16.825 1.719 9.607 1.00 90.38 88 ALA A CA 1
ATOM 689 C C . ALA A 1 88 ? -17.600 1.490 8.303 1.00 90.38 88 ALA A C 1
ATOM 691 O O . ALA A 1 88 ? -16.999 1.457 7.232 1.00 90.38 88 ALA A O 1
ATOM 692 N N . ARG A 1 89 ? -18.926 1.325 8.365 1.00 87.19 89 ARG A N 1
ATOM 693 C CA . ARG A 1 89 ? -19.761 1.248 7.156 1.00 87.19 89 ARG A CA 1
ATOM 694 C C . ARG A 1 89 ? -19.876 2.594 6.454 1.00 87.19 89 ARG A C 1
ATOM 696 O O . ARG A 1 89 ? -19.948 2.609 5.231 1.00 87.19 89 ARG A O 1
ATOM 703 N N . LYS A 1 90 ? -19.908 3.682 7.220 1.00 86.94 90 LYS A N 1
ATOM 704 C CA . LYS A 1 90 ? -20.037 5.038 6.699 1.00 86.94 90 LYS A CA 1
ATOM 705 C C . LYS A 1 90 ? -18.715 5.536 6.111 1.00 86.94 90 LYS A C 1
ATOM 707 O O . LYS A 1 90 ? -18.647 5.792 4.916 1.00 86.94 90 LYS A O 1
ATOM 712 N N . GLU A 1 91 ? -17.668 5.600 6.929 1.00 84.44 91 GLU A N 1
ATOM 713 C CA . GLU A 1 91 ? -16.405 6.265 6.577 1.00 84.44 91 GLU A CA 1
ATOM 714 C C . GLU A 1 91 ? -15.448 5.365 5.777 1.00 84.44 91 GLU A C 1
ATOM 716 O O . GLU A 1 91 ? -14.693 5.845 4.938 1.00 84.44 91 GLU A O 1
ATOM 721 N N . PHE A 1 92 ? -15.495 4.041 5.980 1.00 83.56 92 PHE A N 1
ATOM 722 C CA . PHE A 1 92 ? -14.597 3.082 5.312 1.00 83.56 92 PHE A CA 1
ATOM 723 C C . PHE A 1 92 ? -15.318 2.216 4.277 1.00 83.56 92 PHE A C 1
ATOM 725 O O . PHE A 1 92 ? -15.049 1.016 4.129 1.00 83.56 92 PHE A O 1
ATOM 732 N N . SER A 1 93 ? -16.252 2.818 3.537 1.00 83.38 93 SER A N 1
ATOM 733 C CA . SER A 1 93 ? -16.814 2.184 2.347 1.00 83.38 93 SER A CA 1
ATOM 734 C C . SER A 1 93 ? -15.956 2.499 1.122 1.00 83.38 93 SER A C 1
ATOM 736 O O . SER A 1 93 ? -15.611 3.648 0.857 1.00 83.38 93 SER A O 1
ATOM 738 N N . GLY A 1 94 ? -15.629 1.466 0.337 1.00 79.50 94 GLY A N 1
ATOM 739 C CA . GLY A 1 94 ? -14.912 1.653 -0.930 1.00 79.50 94 GLY A CA 1
ATOM 740 C C . GLY A 1 94 ? -15.676 2.555 -1.904 1.00 79.50 94 GLY A C 1
ATOM 741 O O . GLY A 1 94 ? -15.058 3.259 -2.692 1.00 79.50 94 GLY A O 1
ATOM 742 N N . GLN A 1 95 ? -17.008 2.581 -1.799 1.00 76.94 95 GLN A N 1
ATOM 743 C CA . GLN A 1 95 ? -17.861 3.473 -2.574 1.00 76.94 95 GLN A CA 1
ATOM 744 C C . GLN A 1 95 ? -17.685 4.942 -2.165 1.00 76.94 95 GLN A C 1
ATOM 746 O O . GLN A 1 95 ? -17.365 5.752 -3.025 1.00 76.94 95 GLN A O 1
ATOM 751 N N . SER A 1 96 ? -17.805 5.279 -0.873 1.00 75.19 96 SER A N 1
ATOM 752 C CA . SER A 1 96 ? -17.600 6.662 -0.411 1.00 75.19 96 SER A CA 1
ATOM 753 C C . SER A 1 96 ? -16.172 7.139 -0.675 1.00 75.19 96 SER A C 1
ATOM 755 O O . SER A 1 96 ? -15.970 8.274 -1.101 1.00 75.19 96 SER A O 1
ATOM 757 N N . PHE A 1 97 ? -15.176 6.259 -0.513 1.00 80.25 97 PHE A N 1
ATOM 758 C CA . PHE A 1 97 ? -13.802 6.562 -0.908 1.00 80.25 97 PHE A CA 1
ATOM 759 C C . PHE A 1 97 ? -13.699 6.897 -2.400 1.00 80.25 97 PHE A C 1
ATOM 761 O O . PHE A 1 97 ? -13.103 7.912 -2.749 1.00 80.25 97 PHE A O 1
ATOM 768 N N . ALA A 1 98 ? -14.278 6.070 -3.276 1.00 75.44 98 ALA A N 1
ATOM 769 C CA . ALA A 1 98 ? -14.233 6.297 -4.716 1.00 75.44 98 ALA A CA 1
ATOM 770 C C . ALA A 1 98 ? -14.928 7.609 -5.104 1.00 75.44 98 ALA A C 1
ATOM 772 O O . ALA A 1 98 ? -14.364 8.386 -5.868 1.00 75.44 98 ALA A O 1
ATOM 773 N N . GLU A 1 99 ? -16.110 7.883 -4.553 1.00 82.94 99 GLU A N 1
ATOM 774 C CA . GLU A 1 99 ? -16.855 9.124 -4.796 1.00 82.94 99 GLU A CA 1
ATOM 775 C C . GLU A 1 99 ? -16.048 10.357 -4.359 1.00 82.94 99 GLU A C 1
ATOM 777 O O . GLU A 1 99 ? -15.830 11.263 -5.164 1.00 82.94 99 GLU A O 1
ATOM 782 N N . ASN A 1 100 ? -15.509 10.357 -3.134 1.00 80.38 100 ASN A N 1
ATOM 783 C CA . ASN A 1 100 ? -14.689 11.458 -2.619 1.00 80.38 100 ASN A CA 1
ATOM 784 C C . ASN A 1 100 ? -13.397 11.650 -3.426 1.00 80.38 100 ASN A C 1
ATOM 786 O O . ASN A 1 100 ? -13.010 12.781 -3.733 1.00 80.38 100 ASN A O 1
ATOM 790 N N . PHE A 1 101 ? -12.728 10.552 -3.784 1.00 82.94 101 PHE A N 1
ATOM 791 C CA . PHE A 1 101 ? -11.507 10.578 -4.584 1.00 82.94 101 PHE A CA 1
ATOM 792 C C . PHE A 1 101 ? -11.768 11.173 -5.970 1.00 82.94 101 PHE A C 1
ATOM 794 O O . PHE A 1 101 ? -11.087 12.117 -6.369 1.00 82.94 101 PHE A O 1
ATOM 801 N N . TRP A 1 102 ? -12.774 10.670 -6.691 1.00 77.00 102 TRP A N 1
ATOM 802 C CA . TRP A 1 102 ? -13.082 11.146 -8.038 1.00 77.00 102 TRP A CA 1
ATOM 803 C C . TRP A 1 102 ? -13.635 12.571 -8.048 1.00 77.00 102 TRP A C 1
ATOM 805 O O . TRP A 1 102 ? -13.293 13.325 -8.958 1.00 77.00 102 TRP A O 1
ATOM 815 N N . SER A 1 103 ? -14.398 12.972 -7.025 1.00 82.81 103 SER A N 1
ATOM 816 C CA . SER A 1 103 ? -14.794 14.374 -6.843 1.00 82.81 103 SER A CA 1
ATOM 817 C C . SER A 1 103 ? -13.565 15.266 -6.688 1.00 82.81 103 SER A C 1
ATOM 819 O O . SER A 1 103 ? -13.405 16.216 -7.442 1.00 82.81 103 SER A O 1
ATOM 821 N N . SER A 1 104 ? -12.633 14.899 -5.803 1.00 82.44 104 SER A N 1
ATOM 822 C CA . SER A 1 104 ? -11.407 15.676 -5.573 1.00 82.44 104 SER A CA 1
ATOM 823 C C . SER A 1 104 ? -10.543 15.785 -6.834 1.00 82.44 104 SER A C 1
ATOM 825 O O . SER A 1 104 ? -10.009 16.848 -7.137 1.00 82.44 104 SER A O 1
ATOM 827 N N . VAL A 1 105 ? -10.414 14.697 -7.601 1.00 79.00 105 VAL A N 1
ATOM 828 C CA . VAL A 1 105 ? -9.699 14.702 -8.888 1.00 79.00 105 VAL A CA 1
ATOM 829 C C . VAL A 1 105 ? -10.395 15.615 -9.900 1.00 79.00 105 VAL A C 1
ATOM 831 O O . VAL A 1 105 ? -9.722 16.372 -10.597 1.00 79.00 105 VAL A O 1
ATOM 834 N N . SER A 1 106 ? -11.727 15.570 -9.975 1.00 78.19 106 SER A N 1
ATOM 835 C CA . SER A 1 106 ? -12.520 16.435 -10.853 1.00 78.19 106 SER A CA 1
ATOM 836 C C . SER A 1 106 ? -12.394 17.912 -10.472 1.00 78.19 106 SER A C 1
ATOM 838 O O . SER A 1 106 ? -12.234 18.763 -11.351 1.00 78.19 106 SER A O 1
ATOM 840 N N . ASP A 1 107 ? -12.407 18.221 -9.176 1.00 82.2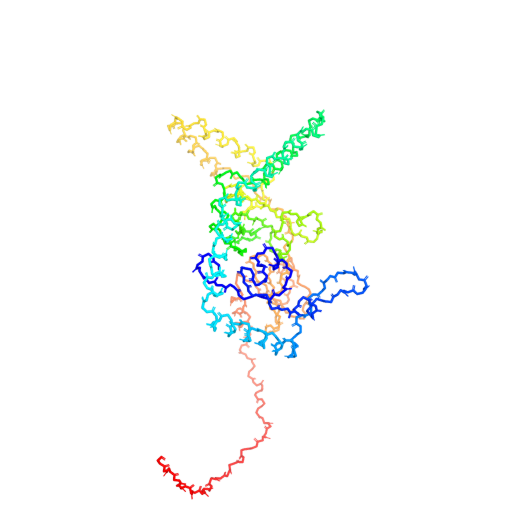5 107 ASP A N 1
ATOM 841 C CA . ASP A 1 107 ? -12.248 19.578 -8.655 1.00 82.25 107 ASP A CA 1
ATOM 842 C C . ASP A 1 107 ? -10.851 20.117 -8.968 1.00 82.25 107 ASP A C 1
ATOM 844 O O . ASP A 1 107 ? -10.718 21.208 -9.521 1.00 82.25 107 ASP A O 1
ATOM 848 N N . LEU A 1 108 ? -9.805 19.322 -8.715 1.00 81.75 108 LEU A N 1
ATOM 849 C CA . LEU A 1 108 ? -8.426 19.671 -9.065 1.00 81.75 108 LEU A CA 1
ATOM 850 C C . LEU A 1 108 ? -8.251 19.869 -10.572 1.00 81.75 108 LEU A C 1
ATOM 852 O O . LEU A 1 108 ? -7.579 20.807 -11.003 1.00 81.75 108 LEU A O 1
ATOM 856 N N . TYR A 1 109 ? -8.869 19.013 -11.387 1.00 74.19 109 TYR A N 1
ATOM 857 C CA . TYR A 1 109 ? -8.845 19.158 -12.838 1.00 74.19 109 TYR A CA 1
ATOM 858 C C . TYR A 1 109 ? -9.520 20.463 -13.278 1.00 74.19 109 TYR A C 1
ATOM 860 O O . TYR A 1 109 ? -8.944 21.212 -14.070 1.00 74.19 109 TYR A O 1
ATOM 868 N N . SER A 1 110 ? -10.692 20.774 -12.726 1.00 73.56 110 SER A N 1
ATOM 869 C CA . SER A 1 110 ? -11.441 21.995 -13.043 1.00 73.56 110 SER A CA 1
ATOM 870 C C . SER A 1 110 ? -10.664 23.245 -12.629 1.00 73.56 110 SER A C 1
ATOM 872 O O . SER A 1 110 ? -10.445 24.126 -13.457 1.00 73.56 110 SER A O 1
ATOM 874 N N . GLN A 1 111 ? -10.111 23.261 -11.413 1.00 80.25 111 GLN A N 1
ATOM 875 C CA . GLN A 1 111 ? -9.244 24.336 -10.926 1.00 80.25 111 GLN A CA 1
ATOM 876 C C . GLN A 1 111 ? -7.991 24.501 -11.793 1.00 80.25 111 GLN A C 1
ATOM 878 O O . GLN A 1 111 ? -7.619 25.623 -12.132 1.00 80.25 111 GLN A O 1
ATOM 883 N N . SER A 1 112 ? -7.347 23.405 -12.209 1.00 76.75 112 SER A N 1
ATOM 884 C CA . SER A 1 112 ? -6.165 23.472 -13.082 1.00 76.75 112 SER A CA 1
ATOM 885 C C . SER A 1 112 ? -6.489 24.064 -14.454 1.00 76.75 112 SER A C 1
ATOM 887 O O . SER A 1 112 ? -5.705 24.845 -14.988 1.00 76.75 112 SER A O 1
ATOM 889 N N . ARG A 1 113 ? -7.671 23.740 -14.991 1.00 72.81 113 ARG A N 1
ATOM 890 C CA . ARG A 1 113 ? -8.157 24.220 -16.283 1.00 72.81 113 ARG A CA 1
ATOM 891 C C . ARG A 1 113 ? -8.583 25.689 -16.231 1.00 72.81 113 ARG A C 1
ATOM 893 O O . ARG A 1 113 ? -8.397 26.398 -17.214 1.00 72.81 113 ARG A O 1
ATOM 900 N N . GLU A 1 114 ? -9.138 26.139 -15.111 1.00 71.50 114 GLU A N 1
ATOM 901 C CA . GLU A 1 114 ? -9.515 27.541 -14.885 1.00 71.50 114 GLU A CA 1
ATOM 902 C C . GLU A 1 114 ? -8.301 28.430 -14.590 1.00 71.50 114 GLU A C 1
ATOM 904 O O . GLU A 1 114 ? -8.238 29.568 -15.050 1.00 71.50 114 GLU A O 1
ATOM 909 N N . THR A 1 115 ? -7.305 27.901 -13.874 1.00 65.06 115 THR A N 1
ATOM 910 C CA . THR A 1 115 ? -6.065 28.628 -13.553 1.00 65.06 115 THR A CA 1
ATOM 911 C C . THR A 1 115 ? -5.117 28.686 -14.752 1.00 65.06 115 THR A C 1
ATOM 913 O O . THR A 1 115 ? -4.332 29.627 -14.886 1.00 65.06 115 THR A O 1
ATOM 916 N N . SER A 1 116 ? -5.208 27.725 -15.678 1.00 49.00 116 SER A N 1
ATOM 917 C CA . SER A 1 116 ? -4.616 27.881 -17.000 1.00 49.00 116 SER A CA 1
ATOM 918 C C . SER A 1 116 ? -5.438 28.883 -17.817 1.00 49.00 116 SER A C 1
ATOM 920 O O . SER A 1 116 ? -6.349 28.510 -18.557 1.00 49.00 116 SER A O 1
ATOM 922 N N . ALA A 1 117 ? -5.052 30.162 -17.764 1.00 49.69 117 ALA A N 1
ATOM 923 C CA . ALA A 1 117 ? -5.203 31.046 -18.922 1.00 49.69 117 ALA A CA 1
ATOM 924 C C . ALA A 1 117 ? -4.718 30.297 -20.187 1.00 49.69 117 ALA A C 1
ATOM 926 O O . ALA A 1 117 ? -3.922 29.363 -20.047 1.00 49.69 117 ALA A O 1
ATOM 927 N N . PRO A 1 118 ? -5.161 30.651 -21.409 1.00 49.06 118 PRO A N 1
ATOM 928 C CA . PRO A 1 118 ? -4.721 29.986 -22.633 1.00 49.06 118 PRO A CA 1
ATOM 929 C C . PRO A 1 118 ? -3.231 30.273 -22.870 1.00 49.06 118 PRO A C 1
ATOM 931 O O . PRO A 1 118 ? -2.852 31.125 -23.665 1.00 49.06 118 PRO A O 1
ATOM 934 N N . VAL A 1 119 ? -2.379 29.579 -22.123 1.00 47.16 119 VAL A N 1
ATOM 935 C CA . VAL A 1 119 ? -0.942 29.542 -22.293 1.00 47.16 119 VAL A CA 1
ATOM 936 C C . VAL A 1 119 ? -0.729 28.699 -23.532 1.00 47.16 119 VAL A C 1
ATOM 938 O O . VAL A 1 119 ? -1.164 27.545 -23.599 1.00 47.16 119 VAL A O 1
ATOM 941 N N . GLU A 1 120 ? -0.135 29.354 -24.525 1.00 52.59 120 GLU A N 1
ATOM 942 C CA . GLU A 1 120 ? 0.397 28.790 -25.755 1.00 52.59 120 GLU A CA 1
ATOM 943 C C . GLU A 1 120 ? 0.735 27.313 -25.594 1.00 52.59 120 GLU A C 1
AT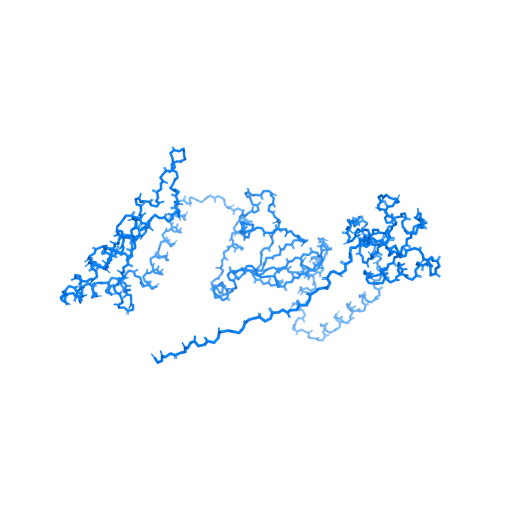OM 945 O O . GLU A 1 120 ? 1.600 26.953 -24.799 1.00 52.59 120 GLU A O 1
ATOM 950 N N . ILE A 1 121 ? -0.015 26.493 -26.338 1.00 50.69 121 ILE A N 1
ATOM 951 C CA . ILE A 1 121 ? 0.314 25.145 -26.807 1.00 50.69 121 ILE A CA 1
ATOM 952 C C . ILE A 1 121 ? 1.534 24.580 -26.069 1.00 50.69 121 ILE A C 1
ATOM 954 O O . ILE A 1 121 ? 2.649 24.582 -26.592 1.00 50.69 121 ILE A O 1
ATOM 958 N N . ALA A 1 122 ? 1.322 24.109 -24.832 1.00 46.44 122 ALA A N 1
ATOM 959 C CA . ALA A 1 122 ? 2.288 23.235 -24.181 1.00 46.44 122 ALA A CA 1
ATOM 960 C C . ALA A 1 122 ? 2.640 22.160 -25.210 1.00 46.44 122 ALA A C 1
ATOM 962 O O . ALA A 1 122 ? 1.722 21.515 -25.731 1.00 46.44 122 ALA A O 1
ATOM 963 N N . SER A 1 123 ? 3.927 22.083 -25.572 1.00 56.34 123 SER A N 1
ATOM 964 C CA . SER A 1 123 ? 4.361 21.367 -26.770 1.00 56.34 123 SER A CA 1
ATOM 965 C C . SER A 1 123 ? 3.751 19.966 -26.782 1.00 56.34 123 SER A C 1
ATOM 967 O O . SER A 1 123 ? 3.680 19.297 -25.745 1.00 56.34 123 SER A O 1
ATOM 969 N N . ASP A 1 124 ? 3.275 19.529 -27.948 1.00 55.84 124 ASP A N 1
ATOM 970 C CA . ASP A 1 124 ? 2.646 18.214 -28.123 1.00 55.84 124 ASP A CA 1
ATOM 971 C C . ASP A 1 124 ? 3.505 17.063 -27.565 1.00 55.84 124 ASP A C 1
ATOM 973 O O . ASP A 1 124 ? 2.971 16.013 -27.206 1.00 55.84 124 ASP A O 1
ATOM 977 N N . ASP A 1 125 ? 4.820 17.265 -27.431 1.00 52.62 125 ASP A N 1
ATOM 978 C CA . ASP A 1 125 ? 5.744 16.318 -26.808 1.00 52.62 125 ASP A CA 1
ATOM 979 C C . ASP A 1 125 ? 5.523 16.149 -25.301 1.00 52.62 125 ASP A C 1
ATOM 981 O O . ASP A 1 125 ? 5.589 15.025 -24.806 1.00 52.62 125 ASP A O 1
ATOM 985 N N . LEU A 1 126 ? 5.222 17.214 -24.550 1.00 47.84 126 LEU A N 1
ATOM 986 C CA . LEU A 1 126 ? 5.014 17.104 -23.102 1.00 47.84 126 LEU A CA 1
ATOM 987 C C . LEU A 1 126 ? 3.678 16.418 -22.783 1.00 47.84 126 LEU A C 1
ATOM 989 O O . LEU A 1 126 ? 3.602 15.580 -21.886 1.00 47.84 126 LEU A O 1
ATOM 993 N N . LYS A 1 127 ? 2.633 16.734 -23.560 1.00 51.41 127 LYS A N 1
ATOM 994 C CA . LYS A 1 127 ? 1.323 16.073 -23.453 1.00 51.41 127 LYS A CA 1
ATOM 995 C C . LYS A 1 127 ? 1.402 14.594 -23.834 1.00 51.41 127 LYS A C 1
ATOM 997 O O . LYS A 1 127 ? 0.810 13.781 -23.131 1.00 51.41 127 LYS A O 1
ATOM 1002 N N . ARG A 1 128 ? 2.162 14.239 -24.880 1.00 53.44 128 ARG A N 1
ATOM 1003 C CA . ARG A 1 128 ? 2.438 12.833 -25.232 1.00 53.44 128 ARG A C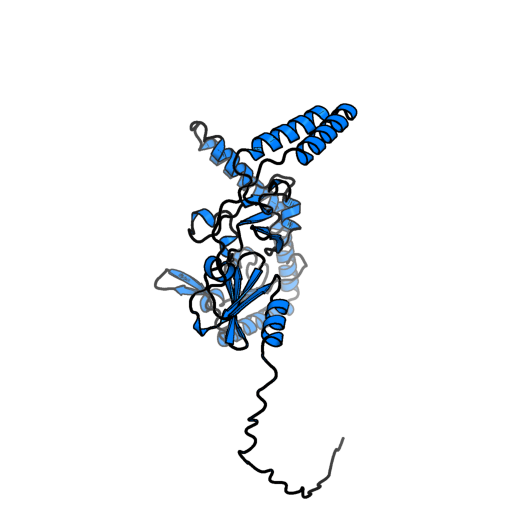A 1
ATOM 1004 C C . ARG A 1 128 ? 3.221 12.108 -24.138 1.00 53.44 128 ARG A C 1
ATOM 1006 O O . ARG A 1 128 ? 2.820 11.030 -23.719 1.00 53.44 128 ARG A O 1
ATOM 1013 N N . SER A 1 129 ? 4.270 12.737 -23.611 1.00 50.47 129 SER A N 1
ATOM 1014 C CA . SER A 1 129 ? 5.110 12.160 -22.555 1.00 50.47 129 SER A CA 1
ATOM 1015 C C . SER A 1 129 ? 4.327 11.875 -21.264 1.00 50.47 129 SER A C 1
ATOM 1017 O O . SER A 1 129 ? 4.506 10.833 -20.636 1.00 50.47 129 SER A O 1
ATOM 1019 N N . LEU A 1 130 ? 3.384 12.749 -20.892 1.00 48.44 130 LEU A N 1
ATOM 1020 C CA . LEU A 1 130 ? 2.506 12.525 -19.738 1.00 48.44 130 LEU A CA 1
ATOM 1021 C C . LEU A 1 130 ? 1.383 11.521 -20.029 1.00 48.44 130 LEU A C 1
ATOM 1023 O O . LEU A 1 130 ? 1.019 10.756 -19.134 1.00 48.44 130 LEU A O 1
ATOM 1027 N N . SER A 1 131 ? 0.861 11.463 -21.261 1.00 55.56 131 SER A N 1
ATOM 1028 C CA . SER A 1 131 ? -0.095 10.413 -21.637 1.00 55.56 131 SER A CA 1
ATOM 1029 C C . SER A 1 131 ? 0.536 9.021 -21.599 1.00 55.56 131 SER A C 1
ATOM 1031 O O . SER A 1 131 ? -0.119 8.077 -21.174 1.00 55.56 131 SER A O 1
ATOM 1033 N N . ASP A 1 132 ? 1.827 8.907 -21.920 1.00 52.94 132 ASP A N 1
ATOM 1034 C CA . ASP A 1 132 ? 2.582 7.654 -21.791 1.00 52.94 132 ASP A CA 1
ATOM 1035 C C . ASP A 1 132 ? 2.793 7.249 -20.316 1.00 52.94 132 ASP A C 1
ATOM 1037 O O . ASP A 1 132 ? 2.996 6.075 -20.009 1.00 52.94 132 ASP A O 1
ATOM 1041 N N . CYS A 1 133 ? 2.700 8.208 -19.386 1.00 47.47 133 CYS A N 1
ATOM 1042 C CA . CYS A 1 133 ? 2.820 7.988 -17.941 1.00 47.47 133 CYS A CA 1
ATOM 1043 C C . CYS A 1 133 ? 1.476 7.766 -17.224 1.00 47.47 133 CYS A C 1
ATOM 1045 O O . CYS A 1 133 ? 1.465 7.575 -16.006 1.00 47.47 133 CYS A O 1
ATOM 1047 N N . THR A 1 134 ? 0.341 7.819 -17.930 1.00 57.06 134 THR A N 1
ATOM 1048 C CA . THR A 1 134 ? -0.993 7.669 -17.326 1.00 57.06 134 THR A CA 1
ATOM 1049 C C . THR A 1 134 ? -1.634 6.344 -17.727 1.00 57.06 134 THR A C 1
ATOM 1051 O O . THR A 1 134 ? -1.653 5.944 -18.889 1.00 57.06 134 THR A O 1
ATOM 1054 N N . ILE A 1 135 ? -2.157 5.626 -16.734 1.00 57.56 135 ILE A N 1
ATOM 1055 C CA . ILE A 1 135 ? -2.783 4.318 -16.938 1.00 57.56 135 ILE A CA 1
ATOM 1056 C C . ILE A 1 135 ? -4.150 4.534 -17.585 1.00 57.56 135 ILE A C 1
ATOM 1058 O O . ILE A 1 135 ? -5.054 5.112 -16.981 1.00 57.56 135 ILE A O 1
ATOM 1062 N N . LEU A 1 136 ? -4.312 4.055 -18.818 1.00 64.81 136 LEU A N 1
ATOM 1063 C CA . LEU A 1 136 ? -5.595 4.086 -19.519 1.00 64.81 136 LEU A CA 1
ATOM 1064 C C . LEU A 1 136 ? -6.625 3.197 -18.801 1.00 64.81 136 LEU A C 1
ATOM 1066 O O . LEU A 1 136 ? -6.267 2.191 -18.194 1.00 64.81 136 LEU A O 1
ATOM 1070 N N . ASN A 1 137 ? -7.916 3.526 -18.919 1.00 52.62 137 ASN A N 1
ATOM 1071 C CA . ASN A 1 137 ? -9.024 2.902 -18.169 1.00 52.62 137 ASN A CA 1
ATOM 1072 C C . ASN A 1 137 ? -9.059 1.355 -18.178 1.00 52.62 137 ASN A C 1
ATOM 1074 O O . ASN A 1 137 ? -9.577 0.756 -17.242 1.00 52.62 137 ASN A O 1
ATOM 1078 N N . HIS A 1 138 ? -8.495 0.694 -19.194 1.00 57.94 138 HIS A N 1
ATOM 1079 C CA . HIS A 1 138 ? -8.428 -0.772 -19.306 1.00 57.94 138 HIS A CA 1
ATOM 1080 C C . HIS A 1 138 ? -7.156 -1.401 -18.694 1.00 57.94 138 HIS A C 1
ATOM 1082 O O . HIS A 1 138 ? -7.061 -2.620 -18.600 1.00 57.94 138 HIS A O 1
ATOM 1088 N N . GLY A 1 139 ? -6.174 -0.597 -18.274 1.00 58.88 139 GLY A N 1
ATOM 1089 C CA . GLY A 1 139 ? -4.894 -1.049 -17.714 1.00 58.88 139 GLY A CA 1
ATOM 1090 C C . GLY A 1 139 ? -4.909 -1.300 -16.203 1.00 58.88 139 GLY A C 1
ATOM 1091 O O . GLY A 1 139 ? -3.984 -1.916 -15.681 1.00 58.88 139 GLY A O 1
ATOM 1092 N N . TRP A 1 140 ? -5.960 -0.869 -15.499 1.00 64.62 140 TRP A N 1
ATOM 1093 C CA . TRP A 1 140 ? -6.044 -0.960 -14.037 1.00 64.62 140 TRP A CA 1
ATOM 1094 C C . TRP A 1 140 ? -6.058 -2.395 -13.508 1.00 64.62 140 TRP A C 1
ATOM 1096 O O . TRP A 1 140 ? -5.337 -2.687 -12.558 1.00 64.62 140 TRP A O 1
ATOM 1106 N N . GLY A 1 141 ? -6.810 -3.306 -14.138 1.00 61.03 141 GLY A N 1
ATOM 1107 C CA . GLY A 1 141 ? -6.867 -4.713 -13.710 1.00 61.03 141 GLY A CA 1
ATOM 1108 C C . GLY A 1 141 ? -5.485 -5.370 -13.682 1.00 61.03 141 GLY A C 1
ATOM 1109 O O . GLY A 1 141 ? -5.129 -6.057 -12.731 1.00 61.03 141 GLY A O 1
ATOM 1110 N N . ARG A 1 142 ? -4.637 -5.029 -14.656 1.00 63.56 142 ARG A N 1
ATOM 1111 C CA . ARG A 1 142 ? -3.268 -5.538 -14.747 1.00 63.56 142 ARG A CA 1
ATOM 1112 C C . ARG A 1 142 ? -2.380 -5.089 -13.591 1.00 63.56 142 ARG A C 1
ATOM 1114 O O . ARG A 1 142 ? -1.525 -5.856 -13.171 1.00 63.56 142 ARG A O 1
ATOM 1121 N N . ILE A 1 143 ? -2.555 -3.879 -13.071 1.00 62.66 143 ILE A N 1
ATOM 1122 C CA . ILE A 1 143 ? -1.758 -3.386 -11.938 1.00 62.66 143 ILE A CA 1
ATOM 1123 C C . ILE A 1 143 ? -2.062 -4.220 -10.695 1.00 62.66 143 ILE A C 1
ATOM 1125 O O . ILE A 1 143 ? -1.139 -4.654 -10.008 1.00 62.66 143 ILE A O 1
ATOM 1129 N N . PHE A 1 144 ? -3.344 -4.502 -10.455 1.00 65.12 144 PHE A N 1
ATOM 1130 C CA . PHE A 1 144 ? -3.791 -5.283 -9.304 1.00 65.12 144 PHE A CA 1
ATOM 1131 C C . PHE A 1 144 ? -3.506 -6.786 -9.434 1.00 65.12 144 PHE A C 1
ATOM 1133 O O . PHE A 1 144 ? -3.299 -7.446 -8.420 1.00 65.12 144 PHE A O 1
ATOM 1140 N N . GLU A 1 145 ? -3.453 -7.321 -10.655 1.00 69.31 145 GLU A N 1
ATOM 1141 C CA . GLU A 1 145 ? -3.115 -8.729 -10.922 1.00 69.31 145 GLU A CA 1
ATOM 1142 C C . GLU A 1 145 ? -1.605 -8.984 -11.061 1.00 69.31 145 GLU A C 1
ATOM 1144 O O . GLU A 1 145 ? -1.150 -10.129 -11.026 1.00 69.31 145 GLU A O 1
ATOM 1149 N N . SER A 1 146 ? -0.807 -7.929 -11.227 1.00 69.12 146 SER A N 1
ATOM 1150 C CA . SER A 1 146 ? 0.637 -8.049 -11.411 1.00 69.12 146 SER A CA 1
ATOM 1151 C C . SER A 1 146 ? 1.394 -8.335 -10.120 1.00 69.12 146 SER A C 1
ATOM 1153 O O . SER A 1 146 ? 0.938 -8.101 -9.000 1.00 69.12 146 SER A O 1
ATOM 1155 N N . SER A 1 147 ? 2.630 -8.800 -10.283 1.00 71.38 147 SER A N 1
ATOM 1156 C CA . SER A 1 147 ? 3.521 -8.998 -9.147 1.00 71.38 147 SER A CA 1
ATOM 1157 C C . SER A 1 147 ? 3.922 -7.667 -8.508 1.00 71.38 147 SER A C 1
ATOM 1159 O O . SER A 1 147 ? 4.440 -6.760 -9.161 1.00 71.38 147 SER A O 1
ATOM 1161 N N . SER A 1 148 ? 3.737 -7.588 -7.189 1.00 74.56 148 SER A N 1
ATOM 1162 C CA . SER A 1 148 ? 4.138 -6.451 -6.349 1.00 74.56 148 SER A CA 1
ATOM 1163 C C . SER A 1 148 ? 5.654 -6.340 -6.152 1.00 74.56 148 SER A C 1
ATOM 1165 O O . SER A 1 148 ? 6.140 -5.363 -5.584 1.00 74.56 148 SER A O 1
ATOM 1167 N N . LYS A 1 149 ? 6.412 -7.341 -6.616 1.00 83.38 149 LYS A N 1
ATOM 1168 C CA . LYS A 1 149 ? 7.875 -7.374 -6.597 1.00 83.38 149 LYS A CA 1
ATOM 1169 C C . LYS A 1 149 ? 8.413 -7.443 -8.027 1.00 83.38 149 LYS A C 1
ATOM 1171 O O . LYS A 1 149 ? 7.784 -8.106 -8.852 1.00 83.38 149 LYS A O 1
ATOM 1176 N N . PRO A 1 150 ? 9.578 -6.831 -8.314 1.00 86.38 150 PRO A N 1
ATOM 1177 C CA . PRO A 1 150 ? 10.169 -6.896 -9.641 1.00 86.38 150 PRO A CA 1
ATOM 1178 C C . PRO A 1 150 ? 10.529 -8.342 -9.978 1.00 86.38 150 PRO A C 1
ATOM 1180 O O . PRO A 1 150 ? 11.319 -8.970 -9.271 1.00 86.38 150 PRO A O 1
ATOM 1183 N N . MET A 1 151 ? 9.960 -8.876 -11.055 1.00 87.81 151 MET A N 1
ATOM 1184 C CA . MET A 1 151 ? 10.235 -10.233 -11.521 1.00 87.81 151 MET A CA 1
ATOM 1185 C C . MET A 1 151 ? 10.947 -10.207 -12.863 1.00 87.81 151 MET A C 1
ATOM 1187 O O . MET A 1 151 ? 10.445 -9.644 -13.831 1.00 87.81 151 MET A O 1
ATOM 1191 N N . LEU A 1 152 ? 12.105 -10.854 -12.947 1.00 89.25 152 LEU A N 1
ATOM 1192 C CA . LEU A 1 152 ? 12.828 -11.001 -14.205 1.00 89.25 152 LEU A CA 1
ATOM 1193 C C . LEU A 1 152 ? 12.050 -11.943 -15.131 1.00 89.25 152 LEU A C 1
ATOM 1195 O O . LEU A 1 152 ? 11.862 -13.115 -14.811 1.00 89.25 152 LEU A O 1
ATOM 1199 N N . ARG A 1 153 ? 11.610 -11.439 -16.285 1.00 88.50 153 ARG A N 1
ATOM 1200 C CA . ARG A 1 153 ? 10.895 -12.229 -17.296 1.00 88.50 153 ARG A CA 1
ATOM 1201 C C . ARG A 1 153 ? 11.814 -12.704 -18.406 1.00 88.50 153 ARG A C 1
ATOM 1203 O O . ARG A 1 153 ? 11.702 -13.842 -18.847 1.00 88.50 153 ARG A O 1
ATOM 1210 N N . ILE A 1 154 ? 12.717 -11.838 -18.859 1.00 87.56 154 ILE A N 1
ATOM 1211 C CA . ILE A 1 154 ? 13.636 -12.139 -19.958 1.00 87.56 154 ILE A CA 1
ATOM 1212 C C . ILE A 1 154 ? 15.023 -11.645 -19.580 1.00 87.56 154 ILE A C 1
ATOM 1214 O O . ILE A 1 154 ? 15.193 -10.497 -19.175 1.00 87.56 154 ILE A O 1
ATOM 1218 N N . LYS A 1 155 ? 16.023 -12.505 -19.764 1.00 87.38 155 LYS A N 1
ATOM 1219 C CA . LYS A 1 155 ? 17.435 -12.157 -19.634 1.00 87.38 155 LYS A CA 1
ATOM 1220 C C . LYS A 1 155 ? 18.151 -12.519 -20.920 1.00 87.38 155 LYS A C 1
ATOM 1222 O O . LYS A 1 155 ? 18.171 -13.682 -21.310 1.00 87.38 155 LYS A O 1
ATOM 1227 N N . THR A 1 156 ? 18.731 -11.519 -21.565 1.00 82.50 156 THR A N 1
ATOM 1228 C CA . THR A 1 156 ? 19.589 -11.696 -22.737 1.00 82.50 156 THR A CA 1
ATOM 1229 C C . THR A 1 156 ? 20.983 -11.159 -22.436 1.00 82.50 156 THR A C 1
ATOM 1231 O O . THR A 1 156 ? 21.209 -10.541 -21.396 1.00 82.50 156 THR A O 1
ATOM 1234 N N . GLU A 1 157 ? 21.921 -11.361 -23.358 1.00 73.56 157 GLU A N 1
ATOM 1235 C CA . GLU A 1 157 ? 23.260 -10.766 -23.268 1.00 73.56 157 GLU A CA 1
ATOM 1236 C C . GLU A 1 157 ? 23.239 -9.230 -23.378 1.00 73.56 157 GLU A C 1
ATOM 1238 O O . GLU A 1 157 ? 24.176 -8.568 -22.944 1.00 73.56 157 GLU A O 1
ATOM 1243 N N . PHE A 1 158 ? 22.168 -8.649 -23.932 1.00 75.94 158 PHE A N 1
ATOM 1244 C CA . PHE A 1 158 ? 22.086 -7.216 -24.240 1.00 75.94 158 PHE A CA 1
ATOM 1245 C C . PHE A 1 158 ? 21.199 -6.432 -23.275 1.00 75.94 158 PHE A C 1
ATOM 1247 O O . PHE A 1 158 ? 21.304 -5.206 -23.192 1.00 75.94 158 PHE A O 1
ATOM 1254 N N . GLY A 1 159 ? 20.325 -7.114 -22.543 1.00 83.94 159 GLY A N 1
ATOM 1255 C CA . GLY A 1 159 ? 19.412 -6.471 -21.617 1.00 83.94 159 GLY A CA 1
ATOM 1256 C C . GLY A 1 159 ? 18.498 -7.438 -20.887 1.00 83.94 159 GLY A C 1
ATOM 1257 O O . GLY A 1 159 ? 18.387 -8.625 -21.215 1.00 83.94 159 GLY A O 1
ATOM 1258 N N . MET A 1 160 ? 17.826 -6.891 -19.886 1.00 87.62 160 MET A N 1
ATOM 1259 C CA . MET A 1 160 ? 16.882 -7.596 -19.035 1.00 87.62 160 MET A CA 1
ATOM 1260 C C . MET A 1 160 ? 15.512 -6.939 -19.143 1.00 87.62 160 MET A C 1
ATOM 1262 O O . MET A 1 160 ? 15.412 -5.718 -19.238 1.00 87.62 160 MET A O 1
ATOM 1266 N N . VAL A 1 161 ? 14.458 -7.750 -19.123 1.00 90.12 161 VAL A N 1
ATOM 1267 C CA . VAL A 1 161 ? 13.073 -7.280 -19.030 1.00 90.12 161 VAL A CA 1
ATOM 1268 C C . VAL A 1 161 ? 12.484 -7.784 -17.729 1.00 90.12 161 VAL A C 1
ATOM 1270 O O . VAL A 1 161 ? 12.457 -8.991 -17.470 1.00 90.12 161 VAL A O 1
ATOM 1273 N N . TRP A 1 162 ? 12.005 -6.846 -16.931 1.00 91.00 162 TRP A N 1
ATOM 1274 C CA . TRP A 1 162 ? 11.388 -7.072 -15.638 1.00 91.00 162 TRP A CA 1
ATOM 1275 C C . TRP A 1 162 ? 9.902 -6.762 -15.711 1.00 91.00 162 TRP A C 1
ATOM 1277 O O . TRP A 1 162 ? 9.489 -5.878 -16.453 1.00 91.00 162 TRP A O 1
ATOM 1287 N N . GLU A 1 163 ? 9.103 -7.461 -14.922 1.00 89.19 163 GLU A N 1
ATOM 1288 C CA . GLU A 1 163 ? 7.705 -7.130 -14.689 1.00 89.19 163 GLU A CA 1
ATOM 1289 C C . GLU A 1 163 ? 7.544 -6.587 -13.272 1.00 89.19 163 GLU A C 1
ATOM 1291 O O . GLU A 1 163 ? 7.976 -7.225 -12.310 1.00 89.19 163 GLU A O 1
ATOM 1296 N N . LEU A 1 164 ? 6.924 -5.417 -13.147 1.00 86.44 164 LEU A N 1
ATOM 1297 C CA . LEU A 1 164 ? 6.598 -4.801 -11.864 1.00 86.44 164 LEU A CA 1
ATOM 1298 C C . LEU A 1 164 ? 5.334 -3.959 -12.013 1.00 86.44 164 LEU A C 1
ATOM 1300 O O . LEU A 1 164 ? 5.279 -3.114 -12.903 1.00 86.44 164 LEU A O 1
ATOM 1304 N N . GLY A 1 165 ? 4.341 -4.165 -11.144 1.00 79.69 165 GLY A N 1
ATOM 1305 C CA . GLY A 1 165 ? 3.171 -3.279 -11.069 1.00 79.69 165 GLY A CA 1
ATOM 1306 C C . GLY A 1 165 ? 2.381 -3.180 -12.376 1.00 79.69 165 GLY A C 1
ATOM 1307 O O . GLY A 1 165 ? 1.800 -2.142 -12.673 1.00 79.69 165 GLY A O 1
ATOM 1308 N N . GLY A 1 166 ? 2.417 -4.229 -13.199 1.00 79.50 166 GLY A N 1
ATOM 1309 C CA . GLY A 1 166 ? 1.747 -4.234 -14.485 1.00 79.50 166 GLY A CA 1
ATOM 1310 C C . GLY A 1 166 ? 2.464 -3.336 -15.482 1.00 79.50 166 GLY A C 1
ATOM 1311 O O . GLY A 1 166 ? 1.818 -2.746 -16.330 1.00 79.50 166 GLY A O 1
ATOM 1312 N N . ALA A 1 167 ? 3.787 -3.225 -15.403 1.00 83.50 167 ALA A N 1
ATOM 1313 C CA . ALA A 1 167 ? 4.634 -2.636 -16.429 1.00 83.50 167 ALA A CA 1
ATOM 1314 C C . ALA A 1 167 ? 5.771 -3.604 -16.773 1.00 83.50 167 ALA A C 1
ATOM 1316 O O . ALA A 1 167 ? 6.246 -4.357 -15.921 1.00 83.50 167 ALA A O 1
ATOM 1317 N N . MET A 1 168 ? 6.190 -3.588 -18.035 1.00 87.12 168 MET A N 1
ATOM 1318 C CA . MET A 1 168 ? 7.405 -4.238 -18.509 1.00 87.12 168 MET A CA 1
ATOM 1319 C C . MET A 1 168 ? 8.518 -3.194 -18.529 1.00 87.12 168 MET A C 1
ATOM 1321 O O . MET A 1 168 ? 8.404 -2.171 -19.199 1.00 87.12 168 MET A O 1
ATOM 1325 N N . ILE A 1 169 ? 9.582 -3.448 -17.778 1.00 89.44 169 ILE A N 1
ATOM 1326 C CA . ILE A 1 169 ? 10.700 -2.531 -17.579 1.00 89.44 169 ILE A CA 1
ATOM 1327 C C . ILE A 1 169 ? 11.931 -3.152 -18.221 1.00 89.44 169 ILE A C 1
ATOM 1329 O O . ILE A 1 169 ? 12.434 -4.178 -17.762 1.00 89.44 169 ILE A O 1
ATOM 1333 N N . GLN A 1 170 ? 12.420 -2.538 -19.290 1.00 88.81 170 GLN A N 1
ATOM 1334 C CA . GLN A 1 170 ? 13.655 -2.944 -19.944 1.00 88.81 170 GLN A CA 1
ATOM 1335 C C . GLN A 1 170 ? 14.843 -2.185 -19.350 1.00 88.81 170 GLN A C 1
ATOM 1337 O O . GLN A 1 170 ? 14.816 -0.958 -19.255 1.00 88.81 170 GLN A O 1
ATOM 1342 N N . THR A 1 171 ? 15.919 -2.908 -19.046 1.00 87.62 171 THR A N 1
ATOM 1343 C CA . THR A 1 171 ? 17.245 -2.338 -18.794 1.00 87.62 171 THR A CA 1
ATOM 1344 C C . THR A 1 171 ? 18.278 -2.885 -19.767 1.00 87.62 171 THR A C 1
ATOM 1346 O O . THR A 1 171 ? 18.204 -4.038 -20.198 1.00 87.62 171 THR A O 1
ATOM 1349 N N . TYR A 1 172 ? 19.247 -2.049 -20.135 1.00 82.00 172 TYR A N 1
ATOM 1350 C CA . TYR A 1 172 ? 20.381 -2.464 -20.960 1.00 82.00 172 TYR A CA 1
ATOM 1351 C C . TYR A 1 172 ? 21.486 -3.072 -20.098 1.00 82.00 172 TYR A C 1
ATOM 1353 O O . TYR A 1 172 ? 21.821 -2.535 -19.045 1.00 82.00 172 TYR A O 1
ATOM 1361 N N . GLY A 1 173 ? 22.072 -4.173 -20.569 1.00 80.38 173 GLY A N 1
ATOM 1362 C CA . GLY A 1 173 ? 23.112 -4.909 -19.854 1.00 80.38 173 GLY A CA 1
ATOM 1363 C C . GLY A 1 173 ? 22.609 -5.578 -18.571 1.00 80.38 173 GLY A C 1
ATOM 1364 O O . GLY A 1 173 ? 21.467 -6.032 -18.494 1.00 80.38 173 GLY A O 1
ATOM 1365 N N . ASN A 1 174 ? 23.484 -5.647 -17.563 1.00 80.94 174 ASN A N 1
ATOM 1366 C CA . ASN A 1 174 ? 23.200 -6.250 -16.258 1.00 80.94 174 ASN A CA 1
ATOM 1367 C C . ASN A 1 174 ? 23.422 -5.258 -15.095 1.00 80.94 174 ASN A C 1
ATOM 1369 O O . ASN A 1 174 ? 24.314 -5.474 -14.268 1.00 80.94 174 ASN A O 1
ATOM 1373 N N . PRO A 1 175 ? 22.677 -4.135 -15.035 1.00 80.06 175 PRO A N 1
ATOM 1374 C CA . PRO A 1 175 ? 22.862 -3.155 -13.979 1.00 80.06 175 PRO A CA 1
ATOM 1375 C C . PRO A 1 175 ? 22.350 -3.693 -12.642 1.00 80.06 175 PRO A C 1
ATOM 1377 O O . PRO A 1 175 ? 21.330 -4.380 -12.573 1.00 80.06 175 PRO A O 1
ATOM 1380 N N . ARG A 1 176 ? 23.030 -3.321 -11.554 1.00 80.00 176 ARG A N 1
ATOM 1381 C CA . ARG A 1 176 ? 22.505 -3.513 -10.199 1.00 80.00 176 ARG A CA 1
ATOM 1382 C C . ARG A 1 176 ? 21.386 -2.495 -9.967 1.00 80.00 176 ARG A C 1
ATOM 1384 O O . ARG A 1 176 ? 21.642 -1.295 -9.909 1.00 80.00 176 ARG A O 1
ATOM 1391 N N . ILE A 1 177 ? 20.145 -2.969 -9.873 1.00 82.88 177 ILE A N 1
ATOM 1392 C CA . ILE A 1 177 ? 18.964 -2.123 -9.654 1.00 82.88 177 ILE A CA 1
ATOM 1393 C C . ILE A 1 177 ? 18.591 -2.182 -8.171 1.00 82.88 177 ILE A C 1
ATOM 1395 O O . ILE A 1 177 ? 18.162 -3.218 -7.668 1.00 82.88 177 ILE A O 1
ATOM 1399 N N . GLU A 1 178 ? 18.769 -1.069 -7.464 1.00 83.75 178 GLU A N 1
ATOM 1400 C CA . GLU A 1 178 ? 18.324 -0.910 -6.076 1.00 83.75 178 GLU A CA 1
ATOM 1401 C C . GLU A 1 178 ? 16.815 -0.633 -6.013 1.00 83.75 178 GLU A C 1
ATOM 1403 O O . GLU A 1 178 ? 16.210 -0.220 -7.001 1.00 83.75 178 GLU A O 1
ATOM 1408 N N . LEU A 1 179 ? 16.202 -0.791 -4.835 1.00 80.12 179 LEU A N 1
ATOM 1409 C CA . LEU A 1 179 ? 14.758 -0.591 -4.644 1.00 80.12 179 LEU A CA 1
ATOM 1410 C C . LEU A 1 179 ? 14.272 0.789 -5.138 1.00 80.12 179 LEU A C 1
ATOM 1412 O O . LEU A 1 179 ? 13.217 0.899 -5.753 1.00 80.12 179 LEU A O 1
ATOM 1416 N N . ASN A 1 180 ? 15.082 1.831 -4.943 1.00 79.69 180 ASN A N 1
ATOM 1417 C CA . ASN A 1 180 ? 14.734 3.202 -5.322 1.00 79.69 180 ASN A CA 1
ATOM 1418 C C . ASN A 1 180 ? 14.910 3.489 -6.824 1.00 79.69 180 ASN A C 1
ATOM 1420 O O . ASN A 1 180 ? 14.479 4.539 -7.292 1.00 79.69 180 ASN A O 1
ATOM 1424 N N . ASN A 1 181 ? 15.537 2.580 -7.576 1.00 81.50 181 ASN A N 1
ATOM 1425 C CA . ASN A 1 181 ? 15.812 2.748 -9.004 1.00 81.50 181 ASN A CA 1
ATOM 1426 C C . ASN A 1 181 ? 14.639 2.270 -9.889 1.00 81.50 181 ASN A C 1
ATOM 1428 O O . ASN A 1 181 ? 14.668 2.479 -11.097 1.00 81.50 181 ASN A O 1
ATOM 1432 N N . TRP A 1 182 ? 13.609 1.647 -9.301 1.00 81.50 182 TRP A N 1
ATOM 1433 C CA . TRP A 1 182 ? 12.406 1.157 -9.997 1.00 81.50 182 TRP A CA 1
ATOM 1434 C C . TRP A 1 182 ? 11.354 2.236 -10.269 1.00 81.50 182 TRP A C 1
ATOM 1436 O O . TRP A 1 182 ? 10.323 1.956 -10.874 1.00 81.50 182 TRP A O 1
ATOM 1446 N N . SER A 1 183 ? 11.583 3.460 -9.793 1.00 80.12 183 SER A N 1
ATOM 1447 C CA . SER A 1 183 ? 10.713 4.592 -10.093 1.00 80.12 183 SER A CA 1
ATOM 1448 C C . SER A 1 183 ? 11.032 5.151 -11.477 1.00 80.12 183 SER A C 1
ATOM 1450 O O . SER A 1 183 ? 12.199 5.342 -11.819 1.00 80.12 183 SER A O 1
ATOM 1452 N N . VAL A 1 184 ? 10.000 5.513 -12.244 1.00 73.31 184 VAL A N 1
ATOM 1453 C CA . VAL A 1 184 ? 10.146 6.268 -13.505 1.00 73.31 184 VAL A CA 1
ATOM 1454 C C . VAL A 1 184 ? 10.894 7.583 -13.265 1.00 73.31 184 VAL A C 1
ATOM 1456 O O . VAL A 1 184 ? 11.631 8.059 -14.123 1.00 73.31 184 VAL A O 1
ATOM 1459 N N . LEU A 1 185 ? 10.759 8.148 -12.062 1.00 71.25 185 LEU A N 1
ATOM 1460 C CA . LEU A 1 185 ? 11.402 9.403 -11.697 1.00 71.25 185 LEU A CA 1
ATOM 1461 C C . LEU A 1 185 ? 12.886 9.241 -11.337 1.00 71.25 185 LEU A C 1
ATOM 1463 O O . LEU A 1 185 ? 13.623 10.224 -11.369 1.00 71.25 185 LEU A O 1
ATOM 1467 N N . ALA A 1 186 ? 13.345 8.021 -11.031 1.00 75.69 186 ALA A N 1
ATOM 1468 C CA . ALA A 1 186 ? 14.697 7.763 -10.526 1.00 75.69 186 ALA A CA 1
ATOM 1469 C C . ALA A 1 186 ? 15.807 8.218 -11.473 1.00 75.69 186 ALA A C 1
ATOM 1471 O O . ALA A 1 186 ? 16.863 8.672 -11.023 1.00 75.69 186 ALA A O 1
ATOM 1472 N N . GLN A 1 187 ? 15.546 8.163 -12.777 1.00 72.69 187 GLN A N 1
ATOM 1473 C CA . GLN A 1 187 ? 16.472 8.629 -13.806 1.00 72.69 187 GLN A CA 1
ATOM 1474 C C . GLN A 1 187 ? 16.680 10.153 -13.806 1.00 72.69 187 GLN A C 1
ATOM 1476 O O . GLN A 1 187 ? 17.703 10.620 -14.295 1.00 72.69 187 GLN A O 1
ATOM 1481 N N . TYR A 1 188 ? 15.746 10.934 -13.250 1.00 67.69 188 TYR A N 1
ATOM 1482 C CA . TYR A 1 188 ? 15.824 12.399 -13.260 1.00 67.69 188 TYR A CA 1
ATOM 1483 C C . TYR A 1 188 ? 16.530 12.978 -12.032 1.00 67.69 188 TYR A C 1
ATOM 1485 O O . TYR A 1 188 ? 17.107 14.057 -12.129 1.00 67.69 188 TYR A O 1
ATOM 1493 N N . TYR A 1 189 ? 16.511 12.284 -10.886 1.00 67.88 189 TYR A N 1
ATOM 1494 C CA . TYR A 1 189 ? 17.118 12.790 -9.645 1.00 67.88 189 TYR A CA 1
ATOM 1495 C C . TYR A 1 189 ? 18.395 12.056 -9.212 1.00 67.88 189 TYR A C 1
ATOM 1497 O O . TYR A 1 189 ? 19.134 12.575 -8.378 1.00 67.88 189 TYR A O 1
ATOM 1505 N N . LYS A 1 190 ? 18.689 10.865 -9.753 1.00 74.06 190 LYS A N 1
ATOM 1506 C CA . LYS A 1 190 ? 19.886 10.086 -9.397 1.00 74.06 190 LYS A CA 1
ATOM 1507 C C . LYS A 1 190 ? 20.655 9.699 -10.660 1.00 74.06 190 LYS A C 1
ATOM 1509 O O . LYS A 1 190 ? 20.226 8.841 -11.423 1.00 74.06 190 LYS A O 1
ATOM 1514 N N . GLN A 1 191 ? 21.824 10.317 -10.850 1.00 72.38 191 GLN A N 1
ATOM 1515 C CA . GLN A 1 191 ? 22.688 10.115 -12.027 1.00 72.38 191 GLN A CA 1
ATOM 1516 C C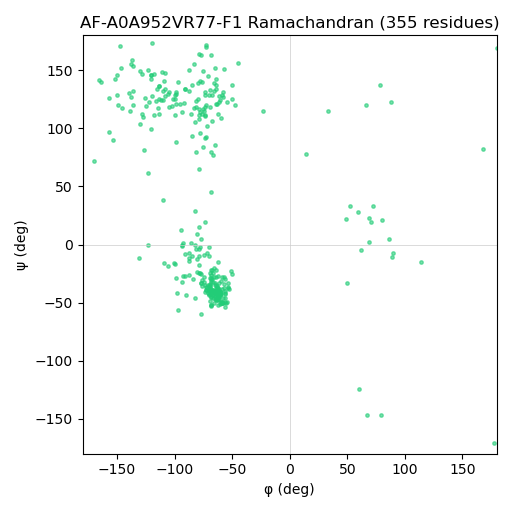 . GLN A 1 191 ? 23.239 8.685 -12.153 1.00 72.38 191 GLN A C 1
ATOM 1518 O O . GLN A 1 191 ? 23.599 8.264 -13.246 1.00 72.38 191 GLN A O 1
ATOM 1523 N N . SER A 1 192 ? 23.297 7.929 -11.052 1.00 72.81 192 SER A N 1
ATOM 1524 C CA . SER A 1 192 ? 23.729 6.525 -11.044 1.00 72.81 192 SER A CA 1
ATOM 1525 C C . SER A 1 192 ? 22.606 5.528 -11.354 1.00 72.81 192 SER A C 1
ATOM 1527 O O . SER A 1 192 ? 22.840 4.319 -11.343 1.00 72.81 192 SER A O 1
ATOM 1529 N N . THR A 1 193 ? 21.385 6.005 -11.614 1.00 78.56 193 THR A N 1
ATOM 1530 C CA . THR A 1 193 ? 20.257 5.141 -11.967 1.00 78.56 193 THR A CA 1
ATOM 1531 C C . THR A 1 193 ? 20.424 4.622 -13.398 1.00 78.56 193 THR A C 1
ATOM 1533 O O . THR A 1 193 ? 20.631 5.421 -14.313 1.00 78.56 193 THR A O 1
ATOM 1536 N N . PRO A 1 194 ? 20.315 3.302 -13.630 1.00 78.69 194 PRO A N 1
ATOM 1537 C CA . PRO A 1 194 ? 20.362 2.756 -14.979 1.00 78.69 194 PRO A CA 1
ATOM 1538 C C . PRO A 1 194 ? 19.176 3.255 -15.807 1.00 78.69 194 PRO A C 1
ATOM 1540 O O . PRO A 1 194 ? 18.057 3.354 -15.306 1.00 78.69 194 PRO A O 1
ATOM 1543 N N . LEU A 1 195 ? 19.417 3.527 -17.091 1.00 78.50 195 LEU A N 1
ATOM 1544 C CA . LEU A 1 195 ? 18.358 3.924 -18.011 1.00 78.50 195 LEU A CA 1
ATOM 1545 C C . LEU A 1 195 ? 17.352 2.773 -18.164 1.00 78.50 195 LEU A C 1
ATOM 1547 O O . LEU A 1 195 ? 17.712 1.664 -18.572 1.00 78.50 195 LEU A O 1
ATOM 1551 N N . VAL A 1 196 ? 16.101 3.061 -17.823 1.00 85.44 196 VAL A N 1
ATOM 1552 C CA . VAL A 1 196 ? 14.978 2.120 -17.821 1.00 85.44 196 VAL A CA 1
ATOM 1553 C C . VAL A 1 196 ? 13.956 2.561 -18.863 1.00 85.44 196 VAL A C 1
ATOM 1555 O O . VAL A 1 196 ? 13.615 3.737 -18.955 1.00 85.44 196 VAL A O 1
ATOM 1558 N N . THR A 1 197 ? 13.462 1.628 -19.672 1.00 84.38 197 THR A N 1
ATOM 1559 C CA . THR A 1 197 ? 12.358 1.882 -20.610 1.00 84.38 197 THR A CA 1
ATOM 1560 C C . THR A 1 197 ? 11.119 1.147 -20.126 1.00 84.38 197 THR A C 1
ATOM 1562 O O . THR A 1 197 ? 11.169 -0.064 -19.915 1.00 84.38 197 THR A O 1
ATOM 1565 N N . TYR A 1 198 ? 10.023 1.880 -19.937 1.00 84.38 198 TYR A N 1
ATOM 1566 C CA . TYR A 1 198 ? 8.746 1.341 -19.477 1.00 84.38 198 TYR A CA 1
ATOM 1567 C C . TYR A 1 198 ? 7.830 1.076 -20.667 1.00 84.38 198 TYR A C 1
ATOM 1569 O O . TYR A 1 198 ? 7.775 1.869 -21.604 1.00 84.38 198 TYR A O 1
ATOM 1577 N N . ALA A 1 199 ? 7.111 -0.037 -20.615 1.00 83.19 199 ALA A N 1
ATOM 1578 C CA . ALA A 1 199 ? 6.115 -0.410 -21.604 1.00 83.19 199 ALA A CA 1
ATOM 1579 C C . ALA A 1 199 ? 4.963 -1.173 -20.951 1.00 83.19 199 ALA A C 1
ATOM 1581 O O . ALA A 1 199 ? 5.139 -1.900 -19.968 1.00 83.19 199 ALA A O 1
ATOM 1582 N N . ASN A 1 200 ? 3.775 -1.075 -21.533 1.00 79.44 200 ASN A N 1
ATOM 1583 C CA . ASN A 1 200 ? 2.623 -1.845 -21.094 1.00 79.44 200 ASN A CA 1
ATOM 1584 C C . ASN A 1 200 ? 2.653 -3.272 -21.645 1.00 79.44 200 ASN A C 1
ATOM 1586 O O . ASN A 1 200 ? 2.105 -4.192 -21.057 1.00 79.44 200 ASN A O 1
ATOM 1590 N N . THR A 1 201 ? 3.335 -3.539 -22.744 1.00 79.75 201 THR A N 1
ATOM 1591 C CA . THR A 1 201 ? 3.420 -4.910 -23.258 1.00 79.75 201 THR A CA 1
ATOM 1592 C C . THR A 1 201 ? 4.828 -5.238 -23.706 1.00 79.75 201 THR A C 1
ATOM 1594 O O . THR A 1 201 ? 5.640 -4.364 -24.001 1.00 79.75 201 THR A O 1
ATOM 1597 N N . LEU A 1 202 ? 5.136 -6.534 -23.774 1.00 79.69 202 LEU A N 1
ATOM 1598 C CA . LEU A 1 202 ? 6.393 -6.983 -24.367 1.00 79.69 202 LEU A CA 1
ATOM 1599 C C . LEU A 1 202 ? 6.484 -6.586 -25.856 1.00 79.69 202 LEU A C 1
ATOM 1601 O O . LEU A 1 202 ? 7.578 -6.404 -26.389 1.00 79.69 202 LEU A O 1
ATOM 1605 N N . GLU A 1 203 ? 5.334 -6.436 -26.515 1.00 77.56 203 GLU A N 1
ATOM 1606 C CA . GLU A 1 203 ? 5.209 -5.992 -27.904 1.00 77.56 203 GLU A CA 1
ATOM 1607 C C . GLU A 1 203 ? 5.598 -4.518 -28.073 1.00 77.56 203 GLU A C 1
ATOM 1609 O O . GLU A 1 203 ? 6.279 -4.173 -29.040 1.00 77.56 203 GLU A O 1
ATOM 1614 N N . GLU A 1 204 ? 5.228 -3.668 -27.110 1.00 77.44 204 GLU A N 1
ATOM 1615 C CA . GLU A 1 204 ? 5.608 -2.250 -27.054 1.00 77.44 204 GLU A CA 1
ATOM 1616 C C . GLU A 1 204 ? 7.107 -2.035 -26.834 1.00 77.44 204 GLU A C 1
ATOM 1618 O O . GLU A 1 204 ? 7.648 -1.031 -27.285 1.00 77.44 204 GLU A O 1
ATOM 1623 N N . LEU A 1 205 ? 7.811 -3.000 -26.234 1.00 74.88 205 LEU A N 1
ATOM 1624 C CA . LEU A 1 205 ? 9.275 -2.967 -26.173 1.00 74.88 205 LEU A CA 1
ATOM 1625 C C . LEU A 1 205 ? 9.931 -3.211 -27.547 1.00 74.88 205 LEU A C 1
ATOM 1627 O O . LEU A 1 205 ? 11.149 -3.202 -27.643 1.00 74.88 205 LEU A O 1
ATOM 1631 N N . GLU A 1 206 ? 9.176 -3.465 -28.623 1.00 73.19 206 GLU A N 1
ATOM 1632 C CA . GLU A 1 206 ? 9.641 -3.555 -30.024 1.00 73.19 206 GLU A CA 1
ATOM 1633 C C . GLU A 1 206 ? 10.887 -4.445 -30.276 1.00 73.19 206 GLU A C 1
ATOM 1635 O O . GLU A 1 206 ? 11.593 -4.318 -31.290 1.00 73.19 206 GLU A O 1
ATOM 1640 N N . GLY A 1 207 ? 11.159 -5.388 -29.369 1.00 68.38 207 GLY A N 1
ATOM 1641 C CA . GLY A 1 207 ? 12.344 -6.245 -29.402 1.00 68.38 207 GLY A CA 1
ATOM 1642 C C . GLY A 1 207 ? 13.661 -5.528 -29.082 1.00 68.38 207 GLY A C 1
ATOM 1643 O O . GLY A 1 207 ? 14.721 -6.055 -29.423 1.00 68.38 207 GLY A O 1
ATOM 1644 N N . THR A 1 208 ? 13.632 -4.356 -28.438 1.00 68.56 208 THR A N 1
ATOM 1645 C CA . THR A 1 208 ? 14.828 -3.638 -27.949 1.00 68.56 208 THR A CA 1
ATOM 1646 C C . THR A 1 208 ? 15.669 -4.491 -27.000 1.00 68.56 208 THR A C 1
ATOM 1648 O O . THR A 1 208 ? 16.891 -4.359 -26.960 1.00 68.56 208 THR A O 1
ATOM 1651 N N . TYR A 1 209 ? 15.030 -5.431 -26.303 1.00 71.31 209 TYR A N 1
ATOM 1652 C CA . TYR A 1 209 ? 15.664 -6.406 -25.421 1.00 71.31 209 TYR A CA 1
ATOM 1653 C C . TYR A 1 209 ? 16.408 -7.539 -26.149 1.00 71.31 209 TYR A C 1
ATOM 1655 O O . TYR A 1 209 ? 17.103 -8.297 -25.484 1.00 71.31 209 TYR A O 1
ATOM 1663 N N . LEU A 1 210 ? 16.285 -7.685 -27.479 1.00 68.00 210 LEU A N 1
ATOM 1664 C CA . LEU A 1 210 ? 16.951 -8.756 -28.238 1.00 68.00 210 LEU A CA 1
ATOM 1665 C C . LEU A 1 210 ? 18.251 -8.310 -28.925 1.00 68.00 210 LEU A C 1
ATOM 1667 O O . LEU A 1 210 ? 19.129 -9.148 -29.076 1.00 68.00 210 LEU A O 1
ATOM 1671 N N . HIS A 1 211 ? 18.414 -7.035 -29.318 1.00 57.59 211 HIS A N 1
ATOM 1672 C CA . HIS A 1 211 ? 19.680 -6.495 -29.855 1.00 57.59 211 HIS A CA 1
ATOM 1673 C C . HIS A 1 211 ? 19.711 -4.947 -29.895 1.00 57.59 211 HIS A C 1
ATOM 1675 O O . HIS A 1 211 ? 18.749 -4.346 -30.375 1.00 57.59 211 HIS A O 1
ATOM 1681 N N . PRO A 1 212 ? 20.852 -4.285 -29.591 1.00 51.06 212 PRO A N 1
ATOM 1682 C CA . PRO A 1 212 ? 21.004 -2.829 -29.738 1.00 51.06 212 PRO A CA 1
ATOM 1683 C C . PRO A 1 212 ? 21.231 -2.349 -31.188 1.00 51.06 212 PRO A C 1
ATOM 1685 O O . PRO A 1 212 ? 21.336 -1.153 -31.439 1.00 51.06 212 PRO A O 1
ATOM 1688 N N . LEU A 1 213 ? 21.311 -3.239 -32.186 1.00 47.50 213 LEU A N 1
ATOM 1689 C CA . LEU A 1 213 ? 21.669 -2.883 -33.576 1.00 47.50 213 LEU A CA 1
ATOM 1690 C C . LEU A 1 213 ? 20.519 -2.267 -34.405 1.00 47.50 213 LEU A C 1
ATOM 1692 O O . LEU A 1 213 ? 20.611 -2.143 -35.626 1.00 47.50 213 LEU A O 1
ATOM 1696 N N . GLY A 1 214 ? 19.440 -1.832 -33.755 1.00 44.31 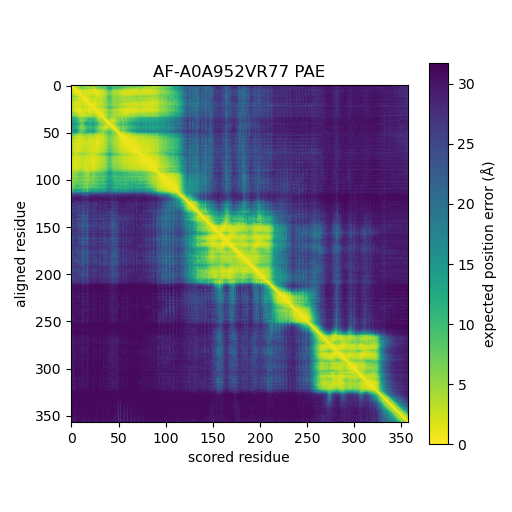214 GLY A N 1
ATOM 1697 C CA . GLY A 1 214 ? 18.301 -1.148 -34.370 1.00 44.31 214 GLY A CA 1
ATOM 1698 C C . GLY A 1 214 ? 18.505 0.354 -34.596 1.00 44.31 214 GLY A C 1
ATOM 1699 O O . GLY A 1 214 ? 17.532 1.101 -34.580 1.00 44.31 214 GLY A O 1
ATOM 1700 N N . GLY A 1 215 ? 19.736 0.828 -34.800 1.00 39.69 215 GLY A N 1
ATOM 1701 C CA . GLY A 1 215 ? 20.007 2.237 -35.082 1.00 39.69 215 GLY A CA 1
ATOM 1702 C C . GLY A 1 215 ? 19.295 2.709 -36.356 1.00 39.69 215 GLY A C 1
ATOM 1703 O O . GLY A 1 215 ? 19.672 2.306 -37.453 1.00 39.69 215 GLY A O 1
ATOM 1704 N N . ARG A 1 216 ? 18.260 3.549 -36.193 1.00 46.09 216 ARG A N 1
ATOM 1705 C CA . ARG A 1 216 ? 17.584 4.486 -37.132 1.00 46.09 216 ARG A CA 1
ATOM 1706 C C . ARG A 1 216 ? 17.131 4.009 -38.534 1.00 46.09 216 ARG A C 1
ATOM 1708 O O . ARG A 1 216 ? 16.089 4.459 -38.998 1.00 46.09 216 ARG A O 1
ATOM 1715 N N . ARG A 1 217 ? 17.820 3.087 -39.217 1.00 44.03 217 ARG A N 1
ATOM 1716 C CA . ARG A 1 217 ? 17.483 2.575 -40.566 1.00 44.03 217 ARG A CA 1
ATOM 1717 C C . ARG A 1 217 ? 16.507 1.391 -40.567 1.00 44.03 217 ARG A C 1
ATOM 1719 O O . ARG A 1 217 ? 15.768 1.214 -41.534 1.00 44.03 217 ARG A O 1
ATOM 1726 N N . GLN A 1 218 ? 16.448 0.593 -39.497 1.00 46.19 218 GLN A N 1
ATOM 1727 C CA . GLN A 1 218 ? 15.512 -0.542 -39.402 1.00 46.19 218 GLN A CA 1
ATOM 1728 C C . GLN A 1 218 ? 14.073 -0.125 -39.062 1.00 46.19 218 GLN A C 1
ATOM 1730 O O . GLN A 1 218 ? 13.144 -0.824 -39.465 1.00 46.19 218 GLN A O 1
ATOM 1735 N N . GLY A 1 219 ? 13.873 1.028 -38.413 1.00 49.56 219 GLY A N 1
ATOM 1736 C CA . GLY A 1 219 ? 12.541 1.573 -38.127 1.00 49.56 219 GLY A CA 1
ATOM 1737 C C . GLY A 1 219 ? 11.752 1.894 -39.398 1.00 49.56 219 GLY A C 1
ATOM 1738 O O . GLY A 1 219 ? 10.574 1.566 -39.485 1.00 49.56 219 GLY A O 1
ATOM 1739 N N . VAL A 1 220 ? 12.410 2.430 -40.432 1.00 50.94 220 VAL A N 1
ATOM 1740 C CA . VAL A 1 220 ? 11.769 2.716 -41.729 1.00 50.94 220 VAL A CA 1
ATOM 1741 C C . VAL A 1 220 ? 11.375 1.421 -42.439 1.00 50.94 220 VAL A C 1
ATOM 1743 O O . VAL A 1 220 ? 10.252 1.296 -42.911 1.00 50.94 220 VAL A O 1
ATOM 1746 N N . ARG A 1 221 ? 12.252 0.409 -42.443 1.00 52.56 221 ARG A N 1
ATOM 1747 C CA . ARG A 1 221 ? 11.965 -0.893 -43.063 1.00 52.56 221 ARG A CA 1
ATOM 1748 C C . ARG A 1 221 ? 10.870 -1.661 -42.317 1.00 52.56 221 ARG A C 1
ATOM 1750 O O . ARG A 1 221 ? 10.033 -2.277 -42.962 1.00 52.56 221 ARG A O 1
ATOM 1757 N N . ARG A 1 222 ? 10.839 -1.614 -40.979 1.00 56.59 222 ARG A N 1
ATOM 1758 C CA . ARG A 1 222 ? 9.776 -2.233 -40.165 1.00 56.59 222 ARG A CA 1
ATOM 1759 C C . ARG A 1 222 ? 8.450 -1.485 -40.303 1.00 56.59 222 ARG A C 1
ATOM 1761 O O . ARG A 1 222 ? 7.430 -2.144 -40.455 1.00 56.59 222 ARG A O 1
ATOM 1768 N N . LYS A 1 223 ? 8.454 -0.145 -40.344 1.00 60.47 223 LYS A N 1
ATOM 1769 C CA . LYS A 1 223 ? 7.259 0.663 -40.647 1.00 60.47 223 LYS A CA 1
ATOM 1770 C C . LYS A 1 223 ? 6.737 0.384 -42.053 1.00 60.47 223 LYS A C 1
ATOM 1772 O O . LYS A 1 223 ? 5.539 0.199 -42.202 1.00 60.47 223 LYS A O 1
ATOM 1777 N N . LEU A 1 224 ? 7.618 0.259 -43.047 1.00 62.97 224 LEU A N 1
ATOM 1778 C CA . LEU A 1 224 ? 7.251 -0.116 -44.413 1.00 62.97 224 LEU A CA 1
ATOM 1779 C C . LEU A 1 224 ? 6.653 -1.526 -44.458 1.00 62.97 224 LEU A C 1
ATOM 1781 O O . LEU A 1 224 ? 5.598 -1.716 -45.038 1.00 62.97 224 LEU A O 1
ATOM 1785 N N . VAL A 1 225 ? 7.276 -2.507 -43.800 1.00 65.25 225 VAL A N 1
ATOM 1786 C CA . VAL A 1 225 ? 6.750 -3.880 -43.729 1.00 65.25 225 VAL A CA 1
ATOM 1787 C C . VAL A 1 225 ? 5.406 -3.924 -42.998 1.00 65.25 225 VAL A C 1
ATOM 1789 O O . VAL A 1 225 ? 4.509 -4.620 -43.455 1.00 65.25 225 VAL A O 1
ATOM 1792 N N . ARG A 1 226 ? 5.239 -3.152 -41.918 1.00 67.81 226 ARG A N 1
ATOM 1793 C CA . ARG A 1 226 ? 3.987 -3.041 -41.150 1.00 67.81 226 ARG A CA 1
ATOM 1794 C C . ARG A 1 226 ? 2.891 -2.318 -41.937 1.00 67.81 226 ARG A C 1
ATOM 1796 O O . ARG A 1 226 ? 1.724 -2.674 -41.825 1.00 67.81 226 ARG A O 1
ATOM 1803 N N . TRP A 1 227 ? 3.263 -1.316 -42.731 1.00 72.25 227 TRP A N 1
ATOM 1804 C CA . TRP A 1 227 ? 2.363 -0.619 -43.645 1.00 72.25 227 TRP A CA 1
ATOM 1805 C C . TRP A 1 227 ? 1.935 -1.555 -44.774 1.00 72.25 227 TRP A C 1
ATOM 1807 O O . TRP A 1 227 ? 0.749 -1.800 -44.925 1.00 72.25 227 TRP A O 1
ATOM 1817 N N . ILE A 1 228 ? 2.880 -2.200 -45.463 1.00 67.50 228 ILE A N 1
ATOM 1818 C CA . ILE A 1 228 ? 2.607 -3.197 -46.508 1.00 67.50 228 ILE A CA 1
ATOM 1819 C C . ILE A 1 228 ? 1.734 -4.334 -45.962 1.00 67.50 228 ILE A C 1
ATOM 1821 O O . ILE A 1 228 ? 0.782 -4.733 -46.622 1.00 67.50 228 ILE A O 1
ATOM 1825 N N . SER A 1 229 ? 1.996 -4.832 -44.749 1.00 64.44 229 SER A N 1
ATOM 1826 C CA . SER A 1 229 ? 1.189 -5.902 -44.159 1.00 64.44 229 SER A CA 1
ATOM 1827 C C . SER A 1 229 ? -0.219 -5.441 -43.783 1.00 64.44 229 SER A C 1
ATOM 1829 O O . SER A 1 229 ? -1.157 -6.202 -43.976 1.00 64.44 229 SER A O 1
ATOM 1831 N N . LYS A 1 230 ? -0.394 -4.207 -43.287 1.00 71.88 230 LYS A N 1
ATOM 1832 C CA . LYS A 1 230 ? -1.724 -3.641 -42.998 1.00 71.88 230 LYS A CA 1
ATOM 1833 C C . LYS A 1 230 ? -2.515 -3.339 -44.274 1.00 71.88 230 LYS A C 1
ATOM 1835 O O . LYS A 1 230 ? -3.707 -3.610 -44.313 1.00 71.88 230 LYS A O 1
ATOM 1840 N N . THR A 1 231 ? -1.860 -2.832 -45.316 1.00 73.81 231 THR A N 1
ATOM 1841 C CA . THR A 1 231 ? -2.501 -2.478 -46.592 1.00 73.81 231 THR A CA 1
ATOM 1842 C C . THR A 1 231 ? -2.817 -3.710 -47.449 1.00 73.81 231 THR A C 1
ATOM 1844 O O . THR A 1 231 ? -3.804 -3.706 -48.175 1.00 73.81 231 THR A O 1
ATOM 1847 N N . LEU A 1 232 ? -2.018 -4.783 -47.356 1.00 66.25 232 LEU A N 1
ATOM 1848 C CA . LEU A 1 232 ? -2.230 -6.040 -48.095 1.00 66.25 232 LEU A CA 1
ATOM 1849 C C . LEU A 1 232 ? -3.031 -7.100 -47.322 1.00 66.25 232 LEU A C 1
ATOM 1851 O O . LEU A 1 232 ? -3.297 -8.168 -47.870 1.00 66.25 232 LEU A O 1
ATOM 1855 N N . LEU A 1 233 ? -3.447 -6.815 -46.084 1.00 61.09 233 LEU A N 1
ATOM 1856 C CA . LEU A 1 233 ? -4.304 -7.695 -45.284 1.00 61.09 233 LEU A CA 1
ATOM 1857 C C . LEU A 1 233 ? -5.610 -8.132 -45.998 1.00 61.09 233 LEU A C 1
ATOM 1859 O O . LEU A 1 233 ? -5.970 -9.299 -45.862 1.00 61.09 233 LEU A O 1
ATOM 1863 N N . PRO A 1 234 ? -6.300 -7.278 -46.790 1.00 70.25 234 PRO A N 1
ATOM 1864 C CA . PRO A 1 234 ? -7.506 -7.687 -47.518 1.00 70.25 234 PRO A CA 1
ATOM 1865 C C . PRO A 1 234 ? -7.235 -8.487 -48.810 1.00 70.25 234 PRO A C 1
ATOM 1867 O O . PRO A 1 234 ? -8.183 -8.968 -49.426 1.00 70.25 234 PRO A O 1
ATOM 1870 N N . PHE A 1 235 ? -5.972 -8.679 -49.225 1.00 71.00 235 PHE A N 1
ATOM 1871 C CA . PHE A 1 235 ? -5.608 -9.386 -50.465 1.00 71.00 235 PHE A CA 1
ATOM 1872 C C . PHE A 1 235 ? -4.596 -10.523 -50.202 1.00 71.00 235 PHE A C 1
ATOM 1874 O O . PHE A 1 235 ? -3.390 -10.371 -50.436 1.00 71.00 235 PHE A O 1
ATOM 1881 N N . PRO A 1 236 ? -5.058 -11.704 -49.748 1.00 68.94 236 PRO A N 1
ATOM 1882 C CA . PRO A 1 236 ? -4.193 -12.777 -49.241 1.00 68.94 236 PRO A CA 1
ATOM 1883 C C . PRO A 1 236 ? -3.232 -13.373 -50.288 1.00 68.94 236 PRO A C 1
ATOM 1885 O O . PRO A 1 236 ? -2.137 -13.823 -49.945 1.00 68.94 236 PRO A O 1
ATOM 1888 N N . VAL A 1 237 ? -3.589 -13.338 -51.576 1.00 72.62 237 VAL A N 1
ATOM 1889 C CA . VAL A 1 237 ? -2.738 -13.854 -52.666 1.00 72.62 237 VAL A CA 1
ATOM 1890 C C . VAL A 1 237 ? -1.511 -12.961 -52.894 1.00 72.62 237 VAL A C 1
ATOM 1892 O O . VAL A 1 237 ? -0.395 -13.469 -53.026 1.00 72.62 237 VAL A O 1
ATOM 1895 N N . LEU A 1 238 ? -1.685 -11.633 -52.855 1.00 69.19 238 LEU A N 1
ATOM 1896 C CA . LEU A 1 238 ? -0.580 -10.671 -52.959 1.00 69.19 238 LEU A CA 1
ATOM 1897 C C . LEU A 1 238 ? 0.353 -10.747 -51.749 1.00 69.19 238 LEU A C 1
ATOM 1899 O O . LEU A 1 238 ? 1.573 -10.685 -51.906 1.00 69.19 238 LEU A O 1
ATOM 1903 N N . TYR A 1 239 ? -0.207 -10.936 -50.552 1.00 68.69 239 TYR A N 1
ATOM 1904 C CA . TYR A 1 239 ? 0.583 -11.108 -49.336 1.00 68.69 239 TYR A CA 1
ATOM 1905 C C . TYR A 1 239 ? 1.506 -12.334 -49.425 1.00 68.69 239 TYR A C 1
ATOM 1907 O O . TYR A 1 239 ? 2.691 -12.242 -49.099 1.00 68.69 239 TYR A O 1
ATOM 1915 N N . ARG A 1 240 ? 1.003 -13.466 -49.943 1.00 69.81 240 ARG A N 1
ATOM 1916 C CA . ARG A 1 240 ? 1.798 -14.693 -50.112 1.00 69.81 240 ARG A CA 1
ATOM 1917 C C . ARG A 1 240 ? 2.956 -14.500 -51.095 1.00 69.81 240 ARG A C 1
ATOM 1919 O O . ARG A 1 240 ? 4.061 -14.971 -50.830 1.00 69.81 240 ARG A O 1
ATOM 1926 N N . TYR A 1 241 ? 2.731 -13.770 -52.188 1.00 74.31 241 TYR A N 1
ATOM 1927 C CA . TYR A 1 241 ? 3.774 -13.460 -53.171 1.00 74.31 241 TYR A CA 1
ATOM 1928 C C . TYR A 1 241 ? 4.838 -12.509 -52.598 1.00 74.31 241 TYR A C 1
ATOM 1930 O O . TYR A 1 241 ? 6.037 -12.771 -52.710 1.00 74.31 241 TYR A O 1
ATOM 1938 N N . ALA A 1 242 ? 4.410 -11.452 -51.900 1.00 66.50 242 ALA A N 1
ATOM 1939 C CA . ALA A 1 242 ? 5.306 -10.498 -51.251 1.00 66.50 242 ALA A CA 1
ATOM 1940 C C . ALA A 1 242 ? 6.163 -11.163 -50.163 1.00 66.50 242 ALA A C 1
ATOM 1942 O O . ALA A 1 242 ? 7.371 -10.938 -50.108 1.00 66.50 242 ALA A O 1
ATOM 1943 N N . ALA A 1 243 ? 5.570 -12.031 -49.337 1.00 67.50 243 ALA A N 1
ATOM 1944 C CA . ALA A 1 243 ? 6.292 -12.796 -48.325 1.00 67.50 243 ALA A CA 1
ATOM 1945 C C . ALA A 1 243 ? 7.339 -13.731 -48.952 1.00 67.50 243 ALA A C 1
ATOM 1947 O O . ALA A 1 243 ? 8.468 -13.813 -48.459 1.00 67.50 243 ALA A O 1
ATOM 1948 N N . HIS A 1 244 ? 7.003 -14.382 -50.072 1.00 72.19 244 HIS A N 1
ATOM 1949 C CA . HIS A 1 244 ? 7.926 -15.278 -50.761 1.00 72.19 244 HIS A CA 1
ATOM 1950 C C . HIS A 1 244 ? 9.107 -14.521 -51.391 1.00 72.19 244 HIS A C 1
ATOM 1952 O O . HIS A 1 244 ? 10.256 -14.933 -51.215 1.00 72.19 244 HIS A O 1
ATOM 1958 N N . ALA A 1 245 ? 8.852 -13.373 -52.026 1.00 70.00 245 ALA A N 1
ATOM 1959 C CA . ALA A 1 245 ? 9.888 -12.496 -52.570 1.00 70.00 245 ALA A CA 1
ATOM 1960 C C . ALA A 1 245 ? 10.824 -11.949 -51.475 1.00 70.00 245 ALA A C 1
ATOM 1962 O O . ALA A 1 245 ? 12.043 -11.909 -51.644 1.00 70.00 245 ALA 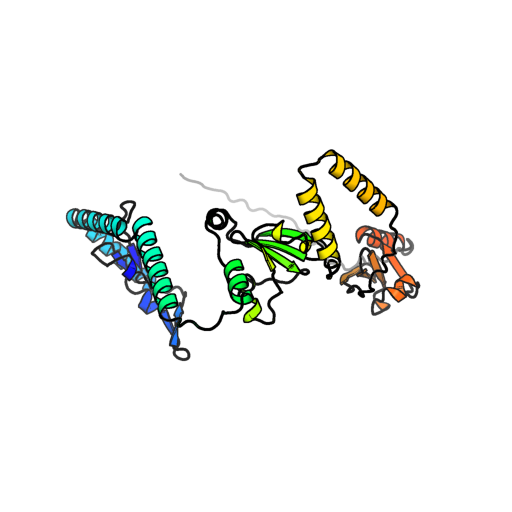A O 1
ATOM 1963 N N . LEU A 1 246 ? 10.276 -11.594 -50.308 1.00 66.56 246 LEU A N 1
ATOM 1964 C CA . LEU A 1 246 ? 11.050 -11.101 -49.164 1.00 66.56 246 LEU A CA 1
ATOM 1965 C C . LEU A 1 246 ? 11.917 -12.205 -48.536 1.00 66.56 246 LEU A C 1
ATOM 1967 O O . LEU A 1 246 ? 13.039 -11.936 -48.101 1.00 66.56 246 LEU A O 1
ATOM 1971 N N . ALA A 1 247 ? 11.431 -13.451 -48.523 1.00 66.94 247 ALA A N 1
ATOM 1972 C CA . ALA A 1 247 ? 12.195 -14.618 -48.083 1.00 66.94 247 ALA A CA 1
ATOM 1973 C C . ALA A 1 247 ? 13.365 -14.936 -49.031 1.00 66.94 247 ALA A C 1
ATOM 1975 O O . ALA A 1 247 ? 14.475 -15.207 -48.569 1.00 66.94 247 ALA A O 1
ATOM 1976 N N . VAL A 1 248 ? 13.148 -14.828 -50.346 1.00 70.69 248 VAL A N 1
ATOM 1977 C CA . VAL A 1 248 ? 14.199 -14.966 -51.369 1.00 70.69 248 VAL A CA 1
ATOM 1978 C C . VAL A 1 248 ? 15.232 -13.844 -51.225 1.00 70.69 248 VAL A C 1
ATOM 1980 O O . VAL A 1 248 ? 16.426 -14.116 -51.125 1.00 70.69 248 VAL A O 1
ATOM 1983 N N . TYR A 1 249 ? 14.793 -12.594 -51.070 1.00 64.94 249 TYR A N 1
ATOM 1984 C CA . TYR A 1 249 ? 15.683 -11.449 -50.855 1.00 64.94 249 TYR A CA 1
ATOM 1985 C C . TYR A 1 249 ? 16.566 -11.602 -49.602 1.00 64.94 249 TYR A C 1
ATOM 1987 O O . TYR A 1 249 ? 17.748 -11.265 -49.623 1.00 64.94 249 TYR A O 1
ATOM 1995 N N . ARG A 1 250 ? 16.025 -12.158 -48.508 1.00 59.09 250 ARG A N 1
ATOM 1996 C CA . ARG A 1 250 ? 16.802 -12.461 -47.290 1.00 59.09 250 ARG A CA 1
ATOM 1997 C C . ARG A 1 250 ? 17.822 -13.584 -47.488 1.00 59.09 250 ARG A C 1
ATOM 1999 O O . ARG A 1 250 ? 18.853 -13.556 -46.826 1.00 59.09 250 ARG A O 1
ATOM 2006 N N . ARG A 1 251 ? 17.553 -14.554 -48.369 1.00 55.06 251 ARG A N 1
ATOM 2007 C CA . ARG A 1 251 ? 18.483 -15.657 -48.668 1.00 55.06 251 ARG A CA 1
ATOM 2008 C C . ARG A 1 251 ? 19.642 -15.238 -49.574 1.00 55.06 251 ARG A C 1
ATOM 2010 O O . ARG A 1 251 ? 20.741 -15.747 -49.385 1.00 55.06 251 ARG A O 1
ATOM 2017 N N . TYR A 1 252 ? 19.423 -14.308 -50.504 1.00 52.91 252 TYR A N 1
ATOM 2018 C CA . TYR A 1 252 ? 20.448 -13.893 -51.475 1.00 52.91 252 TYR A CA 1
ATOM 2019 C C . TYR A 1 252 ? 21.165 -12.578 -51.120 1.00 52.91 252 TYR A C 1
ATOM 2021 O O . TYR A 1 252 ? 22.257 -12.319 -51.619 1.00 52.91 252 TYR A O 1
ATOM 2029 N N . GLY A 1 253 ? 20.620 -11.766 -50.209 1.00 47.78 253 GLY A N 1
ATOM 2030 C CA . GLY A 1 253 ? 21.243 -10.528 -49.734 1.00 47.78 253 GLY A CA 1
ATOM 2031 C C . GLY A 1 253 ? 22.354 -10.744 -48.699 1.00 47.78 253 GLY A C 1
ATOM 2032 O O . GLY A 1 253 ? 22.215 -10.305 -47.558 1.00 47.78 253 GLY A O 1
ATOM 2033 N N . ARG A 1 254 ? 23.469 -11.385 -49.076 1.00 44.97 254 ARG A N 1
ATOM 2034 C CA . ARG A 1 254 ? 24.735 -11.307 -48.321 1.00 44.97 254 ARG A CA 1
ATOM 2035 C C . ARG A 1 254 ? 25.389 -9.942 -48.574 1.00 44.97 254 ARG A C 1
ATOM 2037 O O . ARG A 1 254 ? 26.266 -9.826 -49.419 1.00 44.97 254 ARG A O 1
ATOM 2044 N N . PHE A 1 255 ? 24.990 -8.914 -47.830 1.00 40.12 255 PHE A N 1
ATOM 2045 C CA . PHE A 1 255 ? 25.852 -7.747 -47.614 1.00 40.12 255 PHE A CA 1
ATOM 2046 C C . PHE A 1 255 ? 26.536 -7.909 -46.258 1.00 40.12 255 PHE A C 1
ATOM 2048 O O . PHE A 1 255 ? 25.874 -8.113 -45.241 1.00 40.12 255 PHE A O 1
ATOM 2055 N N . GLY A 1 256 ? 27.870 -7.918 -46.286 1.00 39.06 256 GLY A N 1
ATOM 2056 C CA . GLY A 1 256 ? 28.734 -8.281 -45.171 1.00 39.06 256 GLY A CA 1
ATOM 2057 C C . GLY A 1 256 ? 28.448 -7.484 -43.903 1.00 39.06 256 GLY A C 1
ATOM 2058 O O . GLY A 1 256 ? 28.547 -6.260 -43.876 1.00 39.06 256 GLY A O 1
ATOM 2059 N N . PHE A 1 257 ? 28.150 -8.207 -42.828 1.00 33.97 257 PHE A N 1
ATOM 2060 C CA . PHE A 1 257 ? 28.242 -7.675 -41.479 1.00 33.97 257 PHE A CA 1
ATOM 2061 C C . PHE A 1 257 ? 29.723 -7.574 -41.108 1.00 33.97 257 PHE A C 1
ATOM 2063 O O . PHE A 1 257 ? 30.305 -8.521 -40.581 1.00 33.97 257 PHE A O 1
ATOM 2070 N N . GLN A 1 258 ? 30.341 -6.422 -41.359 1.00 34.88 258 GLN A N 1
ATOM 2071 C CA . GLN A 1 258 ? 31.477 -6.027 -40.534 1.00 34.88 258 GLN A CA 1
ATOM 2072 C C . GLN A 1 258 ? 30.927 -5.732 -39.136 1.00 34.88 258 GLN A C 1
ATOM 2074 O O . GLN A 1 258 ? 30.217 -4.750 -38.920 1.00 34.88 258 GLN A O 1
ATOM 2079 N N . ARG A 1 259 ? 31.200 -6.642 -38.193 1.00 34.59 259 ARG A N 1
ATOM 2080 C CA . ARG A 1 259 ? 31.000 -6.397 -36.763 1.00 34.59 259 ARG A CA 1
ATOM 2081 C C . ARG A 1 259 ? 31.855 -5.182 -36.375 1.00 34.59 259 ARG A C 1
ATOM 2083 O O . ARG A 1 259 ? 33.054 -5.209 -36.659 1.00 34.59 259 ARG A O 1
ATOM 2090 N N . PRO A 1 260 ? 31.307 -4.154 -35.707 1.00 32.31 260 PRO A N 1
ATOM 2091 C CA . PRO A 1 260 ? 32.155 -3.186 -35.034 1.00 32.31 260 PRO A CA 1
ATOM 2092 C C . PRO A 1 260 ? 32.966 -3.931 -33.965 1.00 32.31 260 PRO A C 1
ATOM 2094 O O . PRO A 1 260 ? 32.397 -4.678 -33.165 1.00 32.31 260 PRO A O 1
ATOM 2097 N N . ARG A 1 261 ? 34.295 -3.768 -33.979 1.00 35.44 261 ARG A N 1
ATOM 2098 C CA . ARG A 1 261 ? 35.186 -4.186 -32.888 1.00 35.44 261 ARG A CA 1
ATOM 2099 C C . ARG A 1 261 ? 34.841 -3.343 -31.657 1.00 35.44 261 ARG A C 1
ATOM 2101 O O . ARG A 1 261 ? 35.430 -2.297 -31.435 1.00 35.44 261 ARG A O 1
ATOM 2108 N N . VAL A 1 262 ? 33.857 -3.786 -30.887 1.00 42.50 262 VAL A N 1
ATOM 2109 C CA . VAL A 1 262 ? 33.816 -3.493 -29.455 1.00 42.50 262 VAL A CA 1
ATOM 2110 C C . VAL A 1 262 ? 34.796 -4.483 -28.842 1.00 42.50 262 VAL A C 1
ATOM 2112 O O . VAL A 1 262 ? 34.629 -5.695 -29.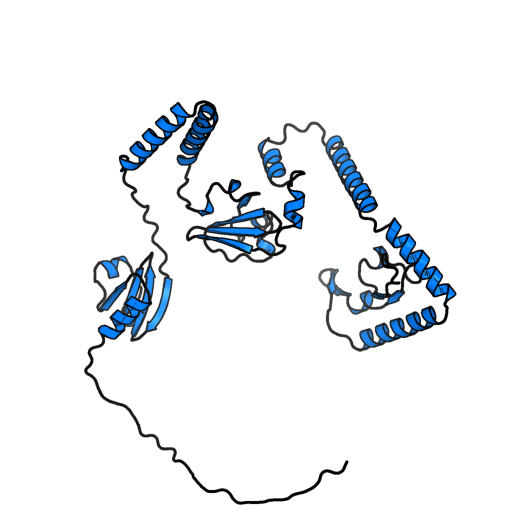024 1.00 42.50 262 VAL A O 1
ATOM 2115 N N . GLU A 1 263 ? 35.873 -3.981 -28.243 1.00 44.19 263 GLU A N 1
ATOM 2116 C CA . GLU A 1 263 ? 36.782 -4.810 -27.455 1.00 44.19 263 GLU A CA 1
ATOM 2117 C C . GLU A 1 263 ? 35.972 -5.378 -26.282 1.00 44.19 263 GLU A C 1
ATOM 2119 O O . GLU A 1 263 ? 35.456 -4.612 -25.469 1.00 44.19 263 GLU A O 1
ATOM 2124 N N . PRO A 1 264 ? 35.723 -6.695 -26.252 1.00 53.22 264 PRO A N 1
ATOM 2125 C CA . PRO A 1 264 ? 34.972 -7.311 -25.174 1.00 53.22 264 PRO A CA 1
ATOM 2126 C C . PRO A 1 264 ? 35.808 -7.267 -23.900 1.00 53.22 264 PRO A C 1
ATOM 2128 O O . PRO A 1 264 ? 36.983 -7.631 -23.913 1.00 53.22 264 PRO A O 1
ATOM 2131 N N . GLU A 1 265 ? 35.174 -6.850 -22.810 1.00 61.44 265 GLU A N 1
ATOM 2132 C CA . GLU A 1 265 ? 35.767 -6.849 -21.478 1.00 61.44 265 GLU A CA 1
ATOM 2133 C C . GLU A 1 265 ? 36.211 -8.272 -21.102 1.00 61.44 265 GLU A C 1
ATOM 2135 O O . GLU A 1 265 ? 35.481 -9.249 -21.301 1.00 61.44 265 GLU A O 1
ATOM 2140 N N . VAL A 1 266 ? 37.451 -8.393 -20.631 1.00 76.44 266 VAL A N 1
ATOM 2141 C CA . VAL A 1 266 ? 38.043 -9.661 -20.200 1.00 76.44 266 VAL A CA 1
ATOM 2142 C C . VAL A 1 266 ? 37.561 -9.945 -18.781 1.00 76.44 266 VAL A C 1
ATOM 2144 O O . VAL A 1 266 ? 37.869 -9.197 -17.858 1.00 76.44 266 VAL A O 1
ATOM 2147 N N . GLU A 1 267 ? 36.840 -11.046 -18.591 1.00 80.00 267 GLU A N 1
ATOM 2148 C CA . GLU A 1 267 ? 36.348 -11.468 -17.277 1.00 80.00 267 GLU A CA 1
ATOM 2149 C C . GLU A 1 267 ? 37.258 -12.566 -16.703 1.00 80.00 267 GLU A C 1
ATOM 2151 O O . GLU A 1 267 ? 37.474 -13.599 -17.337 1.00 80.00 267 GLU A O 1
ATOM 2156 N N . LEU A 1 268 ? 37.793 -12.385 -15.491 1.00 81.69 268 LEU A N 1
ATOM 2157 C CA . LEU A 1 268 ? 38.520 -13.446 -14.786 1.00 81.69 268 LEU A CA 1
ATOM 2158 C C . LEU A 1 268 ? 37.518 -14.427 -14.166 1.00 81.69 268 LEU A C 1
ATOM 2160 O O . LEU A 1 268 ? 36.787 -14.083 -13.243 1.00 81.69 268 LEU A O 1
ATOM 2164 N N . VAL A 1 269 ? 37.512 -15.666 -14.651 1.00 82.12 269 VAL A N 1
ATOM 2165 C CA . VAL A 1 269 ? 36.557 -16.701 -14.229 1.00 82.12 269 VAL A CA 1
ATOM 2166 C C . VAL A 1 269 ? 37.099 -17.499 -13.047 1.00 82.12 269 VAL A C 1
ATOM 2168 O O . VAL A 1 269 ? 36.358 -17.790 -12.110 1.00 82.12 269 VAL A O 1
ATOM 2171 N N . ARG A 1 270 ? 38.386 -17.878 -13.079 1.00 80.62 270 ARG A N 1
ATOM 2172 C CA . ARG A 1 270 ? 39.074 -18.584 -11.981 1.00 80.62 270 ARG A CA 1
ATOM 2173 C C . ARG A 1 270 ? 40.557 -18.241 -11.939 1.00 80.62 270 ARG A C 1
ATOM 2175 O O . ARG A 1 270 ? 41.197 -18.108 -12.978 1.00 80.62 270 ARG A O 1
ATOM 2182 N N . GLN A 1 271 ? 41.118 -18.186 -10.738 1.00 81.75 271 GLN A N 1
ATOM 2183 C CA . GLN A 1 271 ? 42.536 -17.922 -10.504 1.00 81.75 271 GLN A CA 1
ATOM 2184 C C . GLN A 1 271 ? 43.215 -19.161 -9.901 1.00 81.75 271 GLN A C 1
ATOM 2186 O O . GLN A 1 271 ? 42.666 -19.779 -8.993 1.00 81.75 271 GLN A O 1
ATOM 2191 N N . GLY A 1 272 ? 44.411 -19.513 -10.381 1.00 72.56 272 GLY A N 1
ATOM 2192 C CA . GLY A 1 272 ? 45.309 -20.466 -9.707 1.00 72.56 272 GLY A CA 1
ATOM 2193 C C . GLY A 1 272 ? 45.005 -21.949 -9.893 1.00 72.56 272 GLY A C 1
ATOM 2194 O O . GLY A 1 272 ? 45.473 -22.767 -9.105 1.00 72.56 272 GLY A O 1
ATOM 2195 N N . VAL A 1 273 ? 44.269 -22.332 -10.936 1.00 76.44 273 VAL A N 1
ATOM 2196 C CA . VAL A 1 273 ? 43.995 -23.748 -11.204 1.00 76.44 273 VAL A CA 1
ATOM 2197 C C . VAL A 1 273 ? 45.219 -24.386 -11.858 1.00 76.44 273 VAL A C 1
ATOM 2199 O O . VAL A 1 273 ? 45.533 -24.083 -13.006 1.00 76.44 273 VAL A O 1
ATOM 2202 N N . SER A 1 274 ? 45.940 -25.234 -11.118 1.00 77.19 274 SER A N 1
ATOM 2203 C CA . SER A 1 274 ? 47.183 -25.889 -11.575 1.00 77.19 274 SER A CA 1
ATOM 2204 C C . SER A 1 274 ? 48.234 -24.906 -12.123 1.00 77.19 274 SER A C 1
ATOM 2206 O O . SER A 1 274 ? 48.962 -25.224 -13.060 1.00 77.19 274 SER A O 1
ATOM 2208 N N . GLY A 1 275 ? 48.291 -23.692 -11.562 1.00 80.50 275 GLY A N 1
ATOM 2209 C CA . GLY A 1 275 ? 49.187 -22.617 -12.012 1.00 80.50 275 GLY A CA 1
ATOM 2210 C C . GLY A 1 275 ? 48.646 -21.743 -13.154 1.00 80.50 275 GLY A C 1
ATOM 2211 O O . GLY A 1 275 ? 49.366 -20.858 -13.621 1.00 80.50 275 GLY A O 1
ATOM 2212 N N . TYR A 1 276 ? 47.391 -21.944 -13.579 1.00 84.62 276 TYR A N 1
ATOM 2213 C CA . TYR A 1 276 ? 46.728 -21.175 -14.636 1.00 84.62 276 TYR A CA 1
ATOM 2214 C C . TYR A 1 276 ? 45.631 -20.239 -14.103 1.00 84.62 276 TYR A C 1
ATOM 2216 O O . TYR A 1 276 ? 44.913 -20.551 -13.150 1.00 84.62 276 TYR A O 1
ATOM 2224 N N . ASN A 1 277 ? 45.463 -19.100 -14.770 1.00 82.94 277 ASN A N 1
ATOM 2225 C CA . ASN A 1 277 ? 44.301 -18.223 -14.672 1.00 82.94 277 ASN A CA 1
ATOM 2226 C C . ASN A 1 277 ? 43.367 -18.499 -15.847 1.00 82.94 277 ASN A C 1
ATOM 2228 O O . ASN A 1 277 ? 43.813 -18.504 -16.992 1.00 82.94 277 ASN A O 1
ATOM 2232 N N . ILE A 1 278 ? 42.084 -18.710 -15.558 1.00 86.31 278 ILE A N 1
ATOM 2233 C CA . ILE A 1 278 ? 41.038 -18.951 -16.550 1.00 86.31 278 ILE A CA 1
ATOM 2234 C C . ILE A 1 278 ? 40.246 -17.664 -16.736 1.00 86.31 278 ILE A C 1
ATOM 2236 O O . ILE A 1 278 ? 39.631 -17.160 -15.795 1.00 86.31 278 ILE A O 1
ATOM 2240 N N . LEU A 1 279 ? 40.250 -17.151 -17.956 1.00 86.94 279 LEU A N 1
ATOM 2241 C CA . LEU A 1 279 ? 39.636 -15.892 -18.349 1.00 86.94 279 LEU A CA 1
ATOM 2242 C C . LEU A 1 279 ? 38.598 -16.155 -19.432 1.00 86.94 279 LEU A C 1
ATOM 2244 O O . LEU A 1 279 ? 38.774 -17.036 -20.271 1.00 86.94 279 LEU A O 1
ATOM 2248 N N . ARG A 1 280 ? 37.518 -15.386 -19.433 1.00 82.06 280 ARG A N 1
ATOM 2249 C CA . ARG A 1 280 ? 36.504 -15.402 -20.476 1.00 82.06 280 ARG A CA 1
ATOM 2250 C C . ARG A 1 280 ? 36.652 -14.152 -21.321 1.00 82.06 280 ARG A C 1
ATOM 2252 O O . ARG A 1 280 ? 36.681 -13.036 -20.813 1.00 82.06 280 ARG A O 1
ATOM 2259 N N . HIS A 1 281 ? 36.702 -14.359 -22.627 1.00 79.81 281 HIS A N 1
ATOM 2260 C CA . HIS A 1 281 ? 36.653 -13.287 -23.604 1.00 79.81 281 HIS A CA 1
ATOM 2261 C C . HIS A 1 281 ? 35.746 -13.743 -24.751 1.00 79.81 281 HIS A C 1
ATOM 2263 O O . HIS A 1 281 ? 36.041 -14.714 -25.450 1.00 79.81 281 HIS A O 1
ATOM 2269 N N . ARG A 1 282 ? 34.608 -13.052 -24.913 1.00 77.38 282 ARG A N 1
ATOM 2270 C CA . ARG A 1 282 ? 33.483 -13.447 -25.785 1.00 77.38 282 ARG A CA 1
ATOM 2271 C C . ARG A 1 282 ? 32.868 -14.803 -25.388 1.00 77.38 282 ARG A C 1
ATOM 2273 O O . ARG A 1 282 ? 32.419 -14.995 -24.259 1.00 77.38 282 ARG A O 1
ATOM 2280 N N . ASP A 1 283 ? 32.819 -15.717 -26.345 1.00 78.19 283 ASP A N 1
ATOM 2281 C CA . ASP A 1 283 ? 32.281 -17.073 -26.317 1.00 78.19 283 ASP A CA 1
ATOM 2282 C C . ASP A 1 283 ? 33.360 -18.127 -26.014 1.00 78.19 283 ASP A C 1
ATOM 2284 O O . ASP A 1 283 ? 33.129 -19.321 -26.197 1.00 78.19 283 ASP A O 1
ATOM 2288 N N . ARG A 1 284 ? 34.552 -17.699 -25.570 1.00 83.12 284 ARG A N 1
ATOM 2289 C CA . ARG A 1 284 ? 35.696 -18.580 -25.318 1.00 83.12 284 ARG A CA 1
ATOM 2290 C C . ARG A 1 284 ? 36.319 -18.350 -23.950 1.00 83.12 284 ARG A C 1
ATOM 2292 O O . ARG A 1 284 ? 36.345 -17.234 -23.426 1.00 83.12 284 ARG A O 1
ATOM 2299 N N . TYR A 1 285 ? 36.861 -19.434 -23.417 1.00 85.31 285 TYR A N 1
ATOM 2300 C CA . TYR A 1 285 ? 37.633 -19.489 -22.191 1.00 85.31 285 TYR A CA 1
ATOM 2301 C C . TYR A 1 285 ? 39.100 -19.728 -22.529 1.00 85.31 285 TYR A C 1
ATOM 2303 O O . TYR A 1 285 ? 39.429 -20.595 -23.339 1.00 85.31 285 TYR A O 1
ATOM 2311 N N . TYR A 1 286 ? 39.964 -18.956 -21.886 1.00 86.81 286 TYR A N 1
ATOM 2312 C CA . TYR A 1 286 ? 41.404 -18.961 -22.064 1.00 86.81 286 TYR A CA 1
ATOM 2313 C C . TYR A 1 286 ? 42.051 -19.314 -20.733 1.00 86.81 286 TYR A C 1
ATOM 2315 O O . TYR A 1 286 ? 41.769 -18.663 -19.733 1.00 86.81 286 TYR A O 1
ATOM 2323 N N . ALA A 1 287 ? 42.930 -20.307 -20.709 1.00 87.56 287 ALA A N 1
ATOM 2324 C CA . ALA A 1 287 ? 43.833 -20.529 -19.590 1.00 87.56 287 ALA A CA 1
ATOM 2325 C C . ALA A 1 287 ? 45.220 -20.006 -19.945 1.00 87.56 287 ALA A C 1
ATOM 2327 O O . ALA A 1 287 ? 45.777 -20.428 -20.954 1.00 87.56 287 ALA A O 1
ATOM 2328 N N . ILE A 1 288 ? 45.773 -19.125 -19.114 1.00 88.50 288 ILE A N 1
ATOM 2329 C CA . ILE A 1 288 ? 47.159 -18.641 -19.214 1.00 88.50 288 ILE A CA 1
ATOM 2330 C C . ILE A 1 288 ? 47.900 -18.912 -17.910 1.00 88.50 288 ILE A C 1
ATOM 2332 O O . ILE A 1 288 ? 47.288 -18.923 -16.843 1.00 88.50 288 ILE A O 1
ATOM 2336 N N . LEU A 1 289 ? 49.211 -19.124 -17.964 1.00 82.50 289 LEU A N 1
ATOM 2337 C CA . LEU A 1 289 ? 50.012 -19.302 -16.753 1.00 82.50 289 LEU A CA 1
ATOM 2338 C C . LEU A 1 289 ? 50.042 -18.012 -15.921 1.00 82.50 289 LEU A C 1
ATOM 2340 O O . LEU A 1 289 ? 50.238 -16.921 -16.449 1.00 82.50 289 LEU A O 1
ATOM 2344 N N . GLN A 1 290 ? 49.931 -18.135 -14.598 1.00 82.00 290 GLN A N 1
ATOM 2345 C CA . GLN A 1 290 ? 49.907 -16.983 -13.684 1.00 82.00 290 GLN A CA 1
ATOM 2346 C C . GLN A 1 290 ? 51.128 -16.067 -13.796 1.00 82.00 290 GLN A C 1
ATOM 2348 O O . GLN A 1 290 ? 51.018 -14.854 -13.645 1.00 82.00 290 GLN A O 1
ATOM 2353 N N . ARG A 1 291 ? 52.290 -16.653 -14.089 1.00 78.56 291 ARG A N 1
ATOM 2354 C CA . ARG A 1 291 ? 53.560 -15.934 -14.243 1.00 78.56 291 ARG A CA 1
ATOM 2355 C C . ARG A 1 291 ? 53.642 -15.068 -15.504 1.00 78.56 291 ARG A C 1
ATOM 2357 O O . ARG A 1 291 ? 54.602 -14.324 -15.644 1.00 78.56 291 ARG A O 1
ATOM 2364 N N . GLU A 1 292 ? 52.687 -15.177 -16.427 1.00 75.31 292 GLU A N 1
ATOM 2365 C CA . GLU A 1 292 ? 52.754 -14.503 -17.733 1.00 75.31 292 GLU A CA 1
ATOM 2366 C C . GLU A 1 292 ? 52.076 -13.130 -17.781 1.00 75.31 292 GLU A C 1
ATOM 2368 O O . GLU A 1 292 ? 52.120 -12.460 -18.818 1.00 75.31 292 GLU A O 1
ATOM 2373 N N . GLY A 1 293 ? 51.529 -12.683 -16.647 1.00 71.75 293 GLY A N 1
ATOM 2374 C CA . GLY A 1 293 ? 51.024 -11.327 -16.460 1.00 71.75 293 GLY A CA 1
ATOM 2375 C C . GLY A 1 293 ? 49.639 -11.091 -17.065 1.00 71.75 293 GLY A C 1
ATOM 2376 O O . GLY A 1 293 ? 48.776 -11.969 -17.041 1.00 71.75 293 GLY A O 1
ATOM 2377 N N . GLU A 1 294 ? 49.414 -9.867 -17.550 1.00 77.50 294 GLU A N 1
ATOM 2378 C CA . GLU A 1 294 ? 48.120 -9.399 -18.054 1.00 77.50 294 GLU A CA 1
ATOM 2379 C C . GLU A 1 294 ? 47.659 -10.179 -19.299 1.00 77.50 294 GLU A C 1
ATOM 2381 O O . GLU A 1 294 ? 48.434 -10.480 -20.218 1.00 77.50 294 GLU A O 1
ATOM 2386 N N . PHE A 1 295 ? 46.369 -10.524 -19.323 1.00 81.81 295 PHE A N 1
ATOM 2387 C CA . PHE A 1 295 ? 45.767 -11.238 -20.440 1.00 81.81 295 PHE A CA 1
ATOM 2388 C C . PHE A 1 295 ? 45.448 -10.290 -21.595 1.00 81.81 295 PHE A C 1
ATOM 2390 O O . PHE A 1 295 ? 44.678 -9.347 -21.445 1.00 81.81 295 PHE A O 1
ATOM 2397 N N . SER A 1 296 ? 45.968 -10.612 -22.777 1.00 80.06 296 SER A N 1
ATOM 2398 C CA . SER A 1 296 ? 45.607 -9.978 -24.036 1.00 80.06 296 SER A CA 1
ATOM 2399 C C . SER A 1 296 ? 45.096 -11.040 -25.016 1.00 80.06 296 SER A C 1
ATOM 2401 O O . SER A 1 296 ? 45.837 -11.975 -25.346 1.00 80.06 296 SER A O 1
ATOM 2403 N N . PRO A 1 297 ? 43.865 -10.904 -25.542 1.00 78.50 297 PRO A N 1
ATOM 2404 C CA . PRO A 1 297 ? 43.300 -11.872 -26.479 1.00 78.50 297 PRO A CA 1
ATOM 2405 C C . PRO A 1 297 ? 44.098 -11.932 -27.787 1.00 78.50 297 PRO A C 1
ATOM 2407 O O . PRO A 1 297 ? 44.292 -13.013 -28.335 1.00 78.50 297 PRO A O 1
ATOM 2410 N N . ALA A 1 298 ? 44.643 -10.798 -28.243 1.00 80.12 298 ALA A N 1
ATOM 2411 C CA . ALA A 1 298 ? 45.494 -10.748 -29.430 1.00 80.12 298 ALA A CA 1
ATOM 2412 C C . ALA A 1 298 ? 46.790 -11.556 -29.244 1.00 80.12 298 ALA A C 1
ATOM 2414 O O . ALA A 1 298 ? 47.234 -12.235 -30.167 1.00 80.12 298 ALA A O 1
ATOM 2415 N N . ARG A 1 299 ? 47.372 -11.531 -28.037 1.00 80.25 299 ARG A N 1
ATOM 2416 C CA . ARG A 1 299 ? 48.575 -12.305 -27.705 1.00 80.25 299 ARG A CA 1
ATOM 2417 C C . ARG A 1 299 ? 48.280 -13.801 -27.590 1.00 80.25 299 ARG A C 1
ATOM 2419 O O . ARG A 1 299 ? 49.098 -14.604 -28.029 1.00 80.25 299 ARG A O 1
ATOM 2426 N N . ALA A 1 300 ? 47.119 -14.174 -27.049 1.00 81.56 300 ALA A N 1
ATOM 2427 C CA . ALA A 1 300 ? 46.692 -15.570 -26.960 1.00 81.56 300 ALA A CA 1
ATOM 2428 C C . ALA A 1 300 ? 46.417 -16.186 -28.335 1.00 81.56 300 ALA A C 1
ATOM 2430 O O . ALA A 1 300 ? 46.883 -17.286 -28.616 1.00 81.56 300 ALA A O 1
ATOM 2431 N N . GLU A 1 301 ? 45.732 -15.457 -29.217 1.00 79.44 301 GLU A N 1
ATOM 2432 C CA . GLU A 1 301 ? 45.460 -15.914 -30.585 1.00 79.44 301 GLU A CA 1
ATOM 2433 C C . GLU A 1 301 ? 46.730 -15.986 -31.447 1.00 79.44 301 GLU A C 1
ATOM 2435 O O . GLU A 1 301 ? 46.821 -16.833 -32.333 1.00 79.44 301 GLU A O 1
ATOM 2440 N N . ALA A 1 302 ? 47.732 -15.151 -31.158 1.00 79.31 302 ALA A N 1
ATOM 2441 C CA . ALA A 1 302 ? 49.038 -15.186 -31.814 1.00 79.31 302 ALA A CA 1
ATOM 2442 C C . ALA A 1 302 ? 50.011 -16.232 -31.228 1.00 79.31 302 ALA A C 1
ATOM 2444 O O . ALA A 1 302 ? 51.147 -16.318 -31.690 1.00 79.31 302 ALA A O 1
ATOM 2445 N N . GLY A 1 303 ? 49.611 -17.001 -30.205 1.00 80.19 303 GLY A N 1
ATOM 2446 C CA . GLY A 1 303 ? 50.480 -17.988 -29.549 1.00 80.19 303 GLY A CA 1
ATOM 2447 C C . GLY A 1 303 ? 51.627 -17.378 -28.731 1.00 80.19 303 GLY A C 1
ATOM 2448 O O . GLY A 1 303 ? 52.636 -18.032 -28.500 1.00 80.19 303 GLY A O 1
ATOM 2449 N N . GLY A 1 304 ? 51.503 -16.123 -28.289 1.00 77.44 304 GLY A N 1
ATOM 2450 C CA . GLY A 1 304 ? 52.556 -15.386 -27.577 1.00 77.44 304 GLY A CA 1
ATOM 2451 C C . GLY A 1 304 ? 52.689 -15.696 -26.077 1.00 77.44 304 GLY A C 1
ATOM 2452 O O . GLY A 1 304 ? 53.384 -14.962 -25.366 1.00 77.44 304 GLY A O 1
ATOM 2453 N N . TYR A 1 305 ? 51.990 -16.720 -25.588 1.00 82.56 305 TYR A N 1
ATOM 2454 C CA . TYR A 1 305 ? 52.053 -17.238 -24.218 1.00 82.56 305 TYR A CA 1
ATOM 2455 C C . TYR A 1 305 ? 52.749 -18.601 -24.233 1.00 82.56 305 TYR A C 1
ATOM 2457 O O . TYR A 1 305 ? 52.512 -19.399 -25.137 1.00 82.56 305 TYR A O 1
ATOM 2465 N N . SER A 1 306 ? 53.589 -18.885 -23.236 1.00 79.38 306 SER A N 1
ATOM 2466 C CA . SER A 1 306 ? 54.375 -20.128 -23.169 1.00 79.38 306 SER A CA 1
ATOM 2467 C C . SER A 1 306 ? 53.487 -21.358 -22.990 1.00 79.38 306 SER A C 1
ATOM 2469 O O . SER A 1 306 ? 53.869 -22.455 -23.384 1.00 79.38 306 SER A O 1
ATOM 2471 N N . SER A 1 307 ? 52.313 -21.188 -22.375 1.00 81.50 307 SER A N 1
ATOM 2472 C CA . SER A 1 307 ? 51.270 -22.211 -22.323 1.00 81.50 307 SER A CA 1
ATOM 2473 C C . SER A 1 307 ? 49.898 -21.548 -22.283 1.00 81.50 307 SER A C 1
ATOM 2475 O O . SER A 1 307 ? 49.598 -20.779 -21.364 1.00 81.50 307 SER A O 1
ATOM 2477 N N . CYS A 1 308 ? 49.072 -21.841 -23.289 1.00 83.38 308 CYS A N 1
ATOM 2478 C CA . CYS A 1 308 ? 47.719 -21.319 -23.396 1.00 83.38 308 CYS A CA 1
ATOM 2479 C C . CYS A 1 308 ? 46.747 -22.395 -23.884 1.00 83.38 308 CYS A C 1
ATOM 2481 O O . CYS A 1 308 ? 46.991 -23.041 -24.902 1.00 83.38 308 CYS A O 1
ATOM 2483 N N . TYR A 1 309 ? 45.623 -22.551 -23.180 1.00 84.81 309 TYR A N 1
ATOM 2484 C CA . TYR A 1 309 ? 44.516 -23.410 -23.612 1.00 84.81 309 TYR A CA 1
ATOM 2485 C C . TYR A 1 309 ? 43.293 -22.571 -23.936 1.00 84.81 309 TYR A C 1
ATOM 2487 O O . TYR A 1 309 ? 42.937 -21.676 -23.174 1.00 84.81 309 TYR A O 1
ATOM 2495 N N . ILE A 1 310 ? 42.633 -22.886 -25.049 1.00 85.94 310 ILE A N 1
ATOM 2496 C CA . ILE A 1 310 ? 41.460 -22.163 -25.542 1.00 85.94 310 ILE A CA 1
ATOM 2497 C C . ILE A 1 310 ? 40.334 -23.175 -25.747 1.00 85.94 310 ILE A C 1
ATOM 2499 O O . ILE A 1 310 ? 40.528 -24.156 -26.461 1.00 85.94 310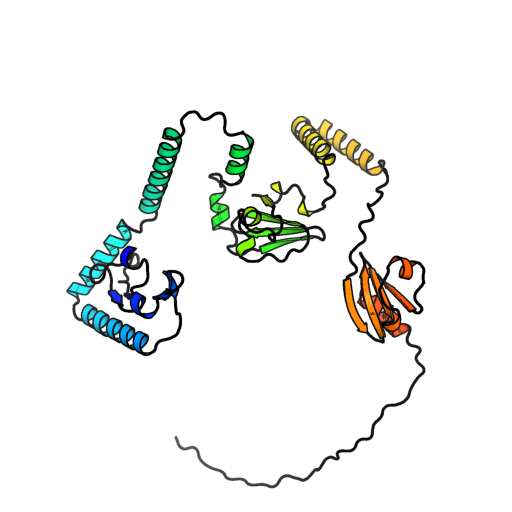 ILE A O 1
ATOM 2503 N N . SER A 1 311 ? 39.163 -22.947 -25.146 1.00 85.50 311 SER A N 1
ATOM 2504 C CA . SER A 1 311 ? 37.965 -23.760 -25.414 1.00 85.50 311 SER A CA 1
ATOM 2505 C C . SER A 1 311 ? 36.668 -22.961 -25.312 1.00 85.50 311 SER A C 1
ATOM 2507 O O . SER A 1 311 ? 36.656 -21.822 -24.852 1.00 85.50 311 SER A O 1
ATOM 2509 N N . SER A 1 312 ? 35.559 -23.569 -25.730 1.00 80.56 312 SER A N 1
ATOM 2510 C CA . SER A 1 312 ? 34.198 -23.021 -25.625 1.00 80.56 312 SER A CA 1
ATOM 2511 C C . SER A 1 312 ? 33.552 -23.190 -24.244 1.00 80.56 312 SER A C 1
ATOM 2513 O O . SER A 1 312 ? 32.537 -22.557 -23.969 1.00 80.56 312 SER A O 1
ATOM 2515 N N . SER A 1 313 ? 34.126 -24.014 -23.360 1.00 82.06 313 SER A N 1
ATOM 2516 C CA . SER A 1 313 ? 33.624 -24.249 -21.997 1.00 82.06 313 SER A CA 1
ATOM 2517 C C . SER A 1 313 ? 34.749 -24.285 -20.960 1.00 82.06 313 SER A C 1
ATOM 2519 O O . SER A 1 313 ? 35.897 -24.609 -21.280 1.00 82.06 313 SER A O 1
ATOM 2521 N N . VAL A 1 314 ? 34.421 -23.980 -19.700 1.00 79.94 314 VAL A N 1
ATOM 2522 C CA . VAL A 1 314 ? 35.383 -24.024 -18.585 1.00 79.94 314 VAL A CA 1
ATOM 2523 C C . VAL A 1 314 ? 35.850 -25.459 -18.339 1.00 79.94 314 VAL A C 1
ATOM 2525 O O . VAL A 1 314 ? 37.029 -25.703 -18.104 1.00 79.94 314 VAL A O 1
ATOM 2528 N N . GLU A 1 315 ? 34.940 -26.423 -18.436 1.00 84.44 315 GLU A N 1
ATOM 2529 C CA . GLU A 1 315 ? 35.181 -27.839 -18.165 1.00 84.44 315 GLU A CA 1
ATOM 2530 C C . GLU A 1 315 ? 36.135 -28.472 -19.187 1.00 84.44 315 GLU A C 1
ATOM 2532 O O . GLU A 1 315 ? 36.899 -29.379 -18.854 1.00 84.44 315 GLU A O 1
ATOM 2537 N N . GLU A 1 316 ? 36.116 -28.017 -20.439 1.00 82.25 316 GLU A N 1
ATOM 2538 C CA . GLU A 1 316 ? 37.091 -28.436 -21.454 1.00 82.25 316 GLU A CA 1
ATOM 2539 C C . GLU A 1 316 ? 38.465 -27.812 -21.224 1.00 82.25 316 GLU A C 1
ATOM 2541 O O . GLU A 1 316 ? 39.469 -28.514 -21.326 1.00 82.25 316 GLU A O 1
ATOM 2546 N N . VAL A 1 317 ? 38.527 -26.527 -20.854 1.00 83.44 317 VAL A N 1
ATOM 2547 C CA . VAL A 1 317 ? 39.801 -25.874 -20.511 1.00 83.44 317 VAL A CA 1
ATOM 2548 C C . VAL A 1 317 ? 40.462 -26.577 -19.327 1.00 83.44 317 VAL A C 1
ATOM 2550 O O . VAL A 1 317 ? 41.655 -26.865 -19.370 1.00 83.44 317 VAL A O 1
ATOM 2553 N N . LEU A 1 318 ? 39.683 -26.929 -18.302 1.00 83.31 318 LEU A N 1
ATOM 2554 C CA . LEU A 1 318 ? 40.166 -27.697 -17.155 1.00 83.31 318 LEU A CA 1
ATOM 2555 C C . LEU A 1 318 ? 40.690 -29.075 -17.564 1.00 83.31 318 LEU A C 1
ATOM 2557 O O . LEU A 1 318 ? 41.783 -29.452 -17.149 1.00 83.31 318 LEU A O 1
ATOM 2561 N N . ARG A 1 319 ? 39.960 -29.800 -18.419 1.00 84.19 319 ARG A N 1
ATOM 2562 C CA . ARG A 1 319 ? 40.407 -31.100 -18.940 1.00 84.19 319 ARG A CA 1
ATOM 2563 C C . ARG A 1 319 ? 41.711 -30.994 -19.725 1.00 84.19 319 ARG A C 1
ATOM 2565 O O . ARG A 1 319 ? 42.581 -31.836 -19.535 1.00 84.19 319 ARG A O 1
ATOM 2572 N N . ASN A 1 320 ? 41.876 -29.955 -20.542 1.00 82.62 320 ASN A N 1
ATOM 2573 C CA . ASN A 1 320 ? 43.106 -29.726 -21.304 1.00 82.62 320 ASN A CA 1
ATOM 2574 C C . ASN A 1 320 ? 44.296 -29.407 -20.392 1.00 82.62 320 ASN A C 1
ATOM 2576 O O . ASN A 1 320 ? 45.382 -29.945 -20.600 1.00 82.62 320 ASN A O 1
ATOM 2580 N N . ILE A 1 321 ? 44.080 -28.613 -19.336 1.00 82.62 321 ILE A N 1
ATOM 2581 C CA . ILE A 1 321 ? 45.099 -28.378 -18.307 1.00 82.62 321 ILE A CA 1
ATOM 2582 C C . ILE A 1 321 ? 45.498 -29.712 -17.669 1.00 82.62 321 ILE A C 1
ATOM 2584 O O . ILE A 1 321 ? 46.683 -30.028 -17.629 1.00 82.62 321 ILE A O 1
ATOM 2588 N N . THR A 1 322 ? 44.534 -30.525 -17.229 1.00 81.31 322 THR A N 1
ATOM 2589 C CA . THR A 1 322 ? 44.813 -31.814 -16.578 1.00 81.31 322 THR A CA 1
ATOM 2590 C C . THR A 1 322 ? 45.510 -32.808 -17.511 1.00 81.31 322 THR A C 1
ATOM 2592 O O . THR A 1 322 ? 46.440 -33.482 -17.082 1.00 81.31 322 THR A O 1
ATOM 2595 N N . ALA A 1 323 ? 45.112 -32.871 -18.784 1.00 77.31 323 ALA A N 1
ATOM 2596 C CA . ALA A 1 323 ? 45.713 -33.755 -19.784 1.00 77.31 323 ALA A CA 1
ATOM 2597 C C . ALA A 1 323 ? 47.144 -33.348 -20.176 1.00 77.31 323 ALA A C 1
ATOM 2599 O O . ALA A 1 323 ? 47.921 -34.186 -20.624 1.00 77.31 323 ALA A O 1
ATOM 2600 N N . SER A 1 324 ? 47.493 -32.070 -20.012 1.00 67.81 324 SER A N 1
ATOM 2601 C CA . SER A 1 324 ? 48.817 -31.536 -20.345 1.00 67.81 324 SER A CA 1
ATOM 2602 C C . SER A 1 324 ? 49.867 -31.688 -19.248 1.00 67.81 324 SER A C 1
ATOM 2604 O O . SER A 1 324 ? 51.041 -31.417 -19.492 1.00 67.81 324 SER A O 1
ATOM 2606 N N . ILE A 1 325 ? 49.464 -32.095 -18.042 1.00 69.56 325 ILE A N 1
ATOM 2607 C CA . ILE A 1 325 ? 50.399 -32.403 -16.963 1.00 69.56 325 ILE A CA 1
ATOM 2608 C C . ILE A 1 325 ? 51.056 -33.738 -17.336 1.00 69.56 325 ILE A C 1
ATOM 2610 O O . ILE A 1 325 ? 50.366 -34.761 -17.337 1.00 69.56 325 ILE A O 1
ATOM 2614 N N . PRO A 1 326 ? 52.360 -33.779 -17.676 1.00 49.88 326 PRO A N 1
ATOM 2615 C CA . PRO A 1 326 ? 53.020 -35.046 -17.928 1.00 49.88 326 PRO A CA 1
ATOM 2616 C C . PRO A 1 326 ? 52.959 -35.884 -16.652 1.00 49.88 326 PRO A C 1
ATOM 2618 O O . PRO A 1 326 ? 53.429 -35.473 -15.589 1.00 49.88 326 PRO A O 1
ATOM 2621 N N . VAL A 1 327 ? 52.383 -37.081 -16.763 1.00 52.81 327 VAL A N 1
ATOM 2622 C CA . VAL A 1 327 ? 52.477 -38.124 -15.739 1.00 52.81 327 VAL A CA 1
ATOM 2623 C C . VAL A 1 327 ? 53.923 -38.608 -15.720 1.00 52.81 327 VAL A C 1
ATOM 2625 O O . VAL A 1 327 ? 54.267 -39.594 -16.358 1.00 52.81 327 VAL A O 1
ATOM 2628 N N . SER A 1 328 ? 54.794 -37.849 -15.060 1.00 39.31 328 SER A N 1
ATOM 2629 C CA . SER A 1 328 ? 56.110 -38.263 -14.567 1.00 39.31 328 SER A CA 1
ATOM 2630 C C . SER A 1 328 ? 56.677 -37.178 -13.655 1.00 39.31 328 SER A C 1
ATOM 2632 O O . SER A 1 328 ? 57.621 -36.470 -13.990 1.00 39.31 328 SER A O 1
ATOM 2634 N N . THR A 1 329 ? 56.098 -37.063 -12.464 1.00 35.94 329 THR A N 1
ATOM 2635 C CA . THR A 1 329 ? 56.893 -36.982 -11.233 1.00 35.94 329 THR A CA 1
ATOM 2636 C C . THR A 1 329 ? 56.035 -37.520 -10.094 1.00 35.94 329 THR A C 1
ATOM 2638 O O . THR A 1 329 ? 55.255 -36.820 -9.457 1.00 35.94 329 THR A O 1
ATOM 2641 N N . SER A 1 330 ? 56.141 -38.828 -9.882 1.00 38.03 330 SER A N 1
ATOM 2642 C CA . SER A 1 330 ? 56.038 -39.389 -8.541 1.00 38.03 330 SER A CA 1
ATOM 2643 C C . SER A 1 330 ? 57.092 -38.741 -7.630 1.00 38.03 330 SER A C 1
ATOM 2645 O O . SER A 1 330 ? 58.179 -38.423 -8.110 1.00 38.03 330 SER A O 1
ATOM 2647 N N . PHE A 1 331 ? 56.773 -38.676 -6.331 1.00 33.62 331 PHE A N 1
ATOM 2648 C CA . PHE A 1 331 ? 57.571 -38.219 -5.175 1.00 33.62 331 PHE A CA 1
ATOM 2649 C C . PHE A 1 331 ? 57.476 -36.705 -4.883 1.00 33.62 331 PHE A C 1
ATOM 2651 O O . PHE A 1 331 ? 57.757 -35.885 -5.741 1.00 33.62 331 PHE A O 1
ATOM 2658 N N . ILE A 1 332 ? 57.074 -36.239 -3.691 1.00 32.69 332 ILE A N 1
ATOM 2659 C CA . ILE A 1 332 ? 57.160 -36.843 -2.351 1.00 32.69 332 ILE A CA 1
ATOM 2660 C C . ILE A 1 332 ? 55.838 -36.660 -1.588 1.00 32.69 332 ILE A C 1
ATOM 2662 O O . ILE A 1 332 ? 55.411 -35.547 -1.290 1.00 32.69 332 ILE A O 1
ATOM 2666 N N . PHE A 1 333 ? 55.225 -37.786 -1.217 1.00 32.16 333 PHE A N 1
ATOM 2667 C CA . PHE A 1 333 ? 54.315 -37.863 -0.081 1.00 32.16 333 PHE A CA 1
ATOM 2668 C C . PHE A 1 333 ? 55.195 -37.743 1.167 1.00 32.16 333 PHE A C 1
ATOM 2670 O O . PHE A 1 333 ? 55.878 -38.700 1.523 1.00 32.16 333 PHE A O 1
ATOM 2677 N N . ASN A 1 334 ? 55.235 -36.569 1.801 1.00 27.67 334 ASN A N 1
ATOM 2678 C CA . ASN A 1 334 ? 55.888 -36.431 3.099 1.00 27.67 334 ASN A CA 1
ATOM 2679 C C . ASN A 1 334 ? 54.897 -36.920 4.159 1.00 27.67 334 ASN A C 1
ATOM 2681 O O . ASN A 1 334 ? 54.160 -36.154 4.777 1.00 27.67 334 ASN A O 1
ATOM 2685 N N . LYS A 1 335 ? 54.826 -38.245 4.282 1.00 34.41 335 LYS A N 1
ATOM 2686 C CA . LYS A 1 335 ? 54.388 -38.907 5.502 1.00 34.41 335 LYS A CA 1
ATOM 2687 C C . LYS A 1 335 ? 55.636 -38.936 6.377 1.00 34.41 335 LYS A C 1
ATOM 2689 O O . LYS A 1 335 ? 56.579 -39.613 6.001 1.00 34.41 335 LYS A O 1
ATOM 2694 N N . ASP A 1 336 ? 55.667 -38.070 7.389 1.00 30.48 336 ASP A N 1
ATOM 2695 C CA . ASP A 1 336 ? 56.313 -38.270 8.695 1.00 30.48 336 ASP A CA 1
ATOM 2696 C C . ASP A 1 336 ? 56.372 -36.936 9.458 1.00 30.48 336 ASP A C 1
ATOM 2698 O O . ASP A 1 336 ? 57.384 -36.244 9.497 1.00 30.48 336 ASP A O 1
ATOM 2702 N N . VAL A 1 337 ? 55.262 -36.592 10.117 1.00 33.50 337 VAL A N 1
ATOM 2703 C CA . VAL A 1 337 ? 55.331 -36.084 11.493 1.00 33.50 337 VAL A CA 1
ATOM 2704 C C . VAL A 1 337 ? 54.323 -36.888 12.302 1.00 33.50 337 VAL A C 1
ATOM 2706 O O . VAL A 1 337 ? 53.110 -36.716 12.196 1.00 33.50 337 VAL A O 1
ATOM 2709 N N . ASN A 1 338 ? 54.884 -37.813 13.072 1.00 29.73 338 ASN A N 1
ATOM 2710 C CA . ASN A 1 338 ? 54.263 -38.503 14.186 1.00 29.73 338 ASN A CA 1
ATOM 2711 C C . ASN A 1 338 ? 53.603 -37.511 15.153 1.00 29.73 338 ASN A C 1
ATOM 2713 O O . ASN A 1 338 ? 54.290 -36.685 15.745 1.00 29.73 338 ASN A O 1
ATOM 2717 N N . PHE A 1 339 ? 52.315 -37.704 15.419 1.00 32.25 339 PHE A N 1
ATOM 2718 C CA . PHE A 1 339 ? 51.812 -37.724 16.791 1.00 32.25 339 PHE A CA 1
ATOM 2719 C C . PHE A 1 339 ? 50.994 -39.005 16.930 1.00 32.25 339 PHE A C 1
ATOM 2721 O O . PHE A 1 339 ? 50.014 -39.215 16.217 1.00 32.25 339 PHE A O 1
ATOM 2728 N N . GLY A 1 340 ? 51.516 -39.917 17.748 1.00 30.66 340 GLY A N 1
ATOM 2729 C CA . GLY A 1 340 ? 51.026 -41.282 17.869 1.00 30.66 340 GLY A CA 1
ATOM 2730 C C . GLY A 1 340 ? 49.638 -41.385 18.510 1.00 30.66 340 GLY A C 1
ATOM 2731 O O . GLY A 1 340 ? 49.181 -40.450 19.172 1.00 30.66 340 GLY A O 1
ATOM 2732 N N . PRO A 1 341 ? 48.976 -42.541 18.342 1.00 35.28 341 PRO A N 1
ATOM 2733 C CA . PRO A 1 341 ? 47.727 -42.852 19.007 1.00 35.28 341 PRO A CA 1
ATOM 2734 C C . PRO A 1 341 ? 48.026 -43.436 20.393 1.00 35.28 341 PRO A C 1
ATOM 2736 O O . PRO A 1 341 ? 48.564 -44.535 20.517 1.00 35.28 341 PRO A O 1
ATOM 2739 N N . GLY A 1 342 ? 47.672 -42.695 21.440 1.00 30.84 342 GLY A N 1
ATOM 2740 C CA . GLY A 1 342 ? 47.527 -43.245 22.784 1.00 30.84 342 GLY A CA 1
ATOM 2741 C C . GLY A 1 342 ? 46.197 -43.979 22.871 1.00 30.84 342 GLY A C 1
ATOM 2742 O O . GLY A 1 342 ? 45.154 -43.360 23.057 1.00 30.84 342 GLY A O 1
ATOM 2743 N N . HIS A 1 343 ? 46.249 -45.289 22.665 1.00 35.50 343 HIS A N 1
ATOM 2744 C CA . HIS A 1 343 ? 45.210 -46.225 23.058 1.00 35.50 343 HIS A CA 1
ATOM 2745 C C . HIS A 1 343 ? 45.424 -46.508 24.547 1.00 35.50 343 HIS A C 1
ATOM 2747 O O . HIS A 1 343 ? 46.514 -46.938 24.900 1.00 35.50 343 HIS A O 1
ATOM 2753 N N . ASP A 1 344 ? 44.419 -46.285 25.391 1.00 33.28 344 ASP A N 1
ATOM 2754 C CA . ASP A 1 344 ? 44.225 -47.092 26.593 1.00 33.28 344 ASP A CA 1
ATOM 2755 C C . ASP A 1 344 ? 42.744 -47.126 26.982 1.00 33.28 344 ASP A C 1
ATOM 2757 O O . ASP A 1 344 ? 41.970 -46.196 26.758 1.00 33.28 344 ASP A O 1
ATOM 2761 N N . SER A 1 345 ? 42.390 -48.315 27.438 1.00 36.31 345 SER A N 1
ATOM 2762 C CA . SER A 1 345 ? 41.093 -48.979 27.462 1.00 36.31 345 SER A CA 1
ATOM 2763 C C . SER A 1 345 ? 40.072 -48.440 28.479 1.00 36.31 345 SER A C 1
ATOM 2765 O O . SER A 1 345 ? 40.406 -47.616 29.329 1.00 36.31 345 SER A O 1
ATOM 2767 N N . PRO A 1 346 ? 38.811 -48.915 28.397 1.00 42.28 346 PRO A N 1
ATOM 2768 C CA . PRO A 1 346 ? 37.707 -48.463 29.226 1.00 42.28 346 PRO A CA 1
ATOM 2769 C C . PRO A 1 346 ? 37.585 -49.310 30.496 1.00 42.28 346 PRO A C 1
ATOM 2771 O O . PRO A 1 346 ? 37.548 -50.535 30.419 1.00 42.28 346 PRO A O 1
ATOM 2774 N N . ASP A 1 347 ? 37.412 -48.650 31.638 1.00 33.16 347 ASP A N 1
ATOM 2775 C CA . ASP A 1 347 ? 36.902 -49.271 32.856 1.00 33.16 347 ASP A CA 1
ATOM 2776 C C . ASP A 1 347 ? 35.581 -48.605 33.257 1.00 33.16 347 ASP A C 1
ATOM 2778 O O . ASP A 1 347 ? 35.511 -47.426 33.596 1.00 33.16 347 ASP A O 1
ATOM 2782 N N . SER A 1 348 ? 34.513 -49.392 33.124 1.00 35.31 348 SER A N 1
ATOM 2783 C CA . SER A 1 348 ? 33.580 -49.730 34.199 1.00 35.31 348 SER A CA 1
ATOM 2784 C C . SER A 1 348 ? 33.330 -48.658 35.273 1.00 35.31 348 SER A C 1
ATOM 2786 O O . SER A 1 348 ? 34.187 -48.416 36.111 1.00 35.31 348 SER A O 1
ATOM 2788 N N . ILE A 1 349 ? 32.099 -48.140 35.349 1.00 36.31 349 ILE A N 1
ATOM 2789 C CA . ILE A 1 349 ? 31.255 -48.265 36.551 1.00 36.31 349 ILE A CA 1
ATOM 2790 C C . ILE A 1 349 ? 29.782 -48.098 36.160 1.00 36.31 349 ILE A C 1
ATOM 2792 O O . ILE A 1 349 ? 29.332 -47.134 35.545 1.00 36.31 349 ILE A O 1
ATOM 2796 N N . GLU A 1 350 ? 29.060 -49.121 36.571 1.00 33.44 350 GLU A N 1
ATOM 2797 C CA . GLU A 1 350 ? 27.641 -49.387 36.543 1.00 33.44 350 GLU A CA 1
ATOM 2798 C C . GLU A 1 350 ? 27.022 -48.887 37.862 1.00 33.44 350 GLU A C 1
ATOM 2800 O O . GLU A 1 350 ? 27.429 -49.366 38.911 1.00 33.44 350 GLU A O 1
ATOM 2805 N N . VAL A 1 351 ? 26.040 -47.973 37.840 1.00 35.09 351 VAL A N 1
ATOM 2806 C CA . VAL A 1 351 ? 24.983 -47.802 38.876 1.00 35.09 351 VAL A CA 1
ATOM 2807 C C . VAL A 1 351 ? 23.811 -47.085 38.175 1.00 35.09 351 VAL A C 1
ATOM 2809 O O . VAL A 1 351 ? 23.919 -45.917 37.832 1.00 35.09 351 VAL A O 1
ATOM 2812 N N . SER A 1 352 ? 22.766 -47.749 37.677 1.00 34.62 352 SER A N 1
ATOM 2813 C CA . SER A 1 352 ? 21.666 -48.451 38.359 1.00 34.62 352 SER A CA 1
ATOM 2814 C C . SER A 1 352 ? 20.714 -47.548 39.164 1.00 34.62 352 SER A C 1
ATOM 2816 O O . SER A 1 352 ? 21.089 -47.003 40.194 1.00 34.62 352 SER A O 1
ATOM 2818 N N . LYS A 1 353 ? 19.433 -47.593 38.746 1.00 36.22 353 LYS A N 1
ATOM 2819 C CA . LYS A 1 353 ? 18.184 -47.314 39.499 1.00 36.22 353 LYS A CA 1
ATOM 2820 C C . LYS A 1 353 ? 17.844 -45.827 39.711 1.00 36.22 353 LYS A C 1
ATOM 2822 O O . LYS A 1 353 ? 18.689 -45.035 40.072 1.00 36.22 353 LYS A O 1
ATOM 2827 N N . ARG A 1 354 ? 16.598 -45.368 39.566 1.00 34.69 354 ARG A N 1
ATOM 2828 C CA . ARG A 1 354 ? 15.278 -46.026 39.535 1.00 34.69 354 ARG A CA 1
ATOM 2829 C C . ARG A 1 354 ? 14.280 -45.023 38.949 1.00 34.69 354 ARG A C 1
ATOM 2831 O O . ARG A 1 354 ? 14.293 -43.864 39.345 1.00 34.69 354 ARG A O 1
ATOM 2838 N N . GLY A 1 355 ? 13.370 -45.491 38.101 1.00 36.94 355 GLY A N 1
ATOM 2839 C CA . GLY A 1 355 ? 12.072 -44.839 37.965 1.00 36.94 355 GLY A CA 1
ATOM 2840 C C . GLY A 1 355 ? 11.196 -45.168 39.171 1.00 36.94 355 GLY A C 1
ATOM 2841 O O . GLY A 1 355 ? 11.311 -46.268 39.712 1.00 36.94 355 GLY A O 1
ATOM 2842 N N . ILE A 1 356 ? 10.314 -44.245 39.550 1.00 41.62 356 ILE A N 1
ATOM 2843 C CA . ILE A 1 356 ? 9.026 -44.527 40.190 1.00 41.62 356 ILE A CA 1
ATOM 2844 C C . ILE A 1 356 ? 8.041 -43.464 39.686 1.00 41.62 356 ILE A C 1
ATOM 2846 O O . ILE A 1 356 ? 8.274 -42.284 39.906 1.00 41.62 356 ILE A O 1
ATOM 2850 N N . ARG A 1 357 ? 7.016 -43.977 38.993 1.00 45.94 357 ARG A N 1
ATOM 2851 C CA . ARG A 1 357 ? 5.612 -43.546 38.846 1.00 45.94 357 ARG A CA 1
ATOM 2852 C C . ARG A 1 357 ? 5.261 -42.067 38.759 1.00 45.94 357 ARG A C 1
ATOM 2854 O O . ARG A 1 357 ? 5.455 -41.351 39.759 1.00 45.94 357 ARG A O 1
#